Protein AF-A0A7R7HWE9-F1 (afdb_monomer)

Solvent-accessible surface area (backbone atoms only — not comparable to full-atom values): 17516 Å² total; per-residue (Å²): 136,84,74,78,75,78,78,84,60,64,59,98,85,45,96,79,52,94,62,75,68,41,95,86,41,41,55,30,29,26,24,76,86,23,62,20,45,61,93,46,100,62,32,61,84,52,99,85,59,87,50,41,74,62,76,27,78,64,68,82,75,64,58,91,79,74,47,86,85,76,85,88,77,74,61,92,87,55,74,81,80,78,80,83,73,90,65,87,75,54,66,72,79,87,60,56,80,64,26,88,46,46,40,86,95,59,74,47,36,30,23,36,67,56,95,50,36,86,73,32,87,67,64,28,84,59,78,80,56,40,46,42,56,47,77,29,32,6,64,66,68,70,40,95,42,67,51,22,69,72,48,56,42,77,44,83,31,34,65,43,15,37,27,38,29,33,50,18,24,25,73,70,43,95,78,44,53,98,84,72,68,27,42,44,38,49,21,37,37,41,36,40,30,55,68,56,81,76,80,82,77,68,67,47,42,26,39,33,31,38,54,34,26,25,53,78,23,54,32,66,62,44,54,36,32,34,22,46,25,63,80,53,89,57,66,76,44,77,26,71,39,64,35,46,38,88,83,56,47,68,45,64,33,18,56,23,48,45,65,36,33,64,56,20,34,40,34,38,52,36,60,37,76,80,77,19,83,53,63,28,26,40,65,49,40,31,39,37,37,32,42,38,77,75,69,76,53,42,58,69,30,54,60,61,114

pLDDT: mean 78.42, std 18.38, range [22.11, 98.69]

Nearest PDB structures (foldseek):
  8hcj-assembly2_F  TM=5.099E-01  e=6.990E-03  Pseudopedobacter saltans DSM 12145
  5l9u-assembly1_L  TM=4.811E-01  e=2.599E-02  Homo sapiens
  5l73-assembly1_B  TM=3.706E-01  e=6.990E-03  Homo sapiens
  1uww-assembly1_B  TM=2.671E-01  e=1.169E-02  Halalkalibacter akibai
  7rg7-assembly1_A  TM=2.227E-01  e=3.148E+00  synthetic construct

Foldseek 3Di:
DDDDDDPDFPDPPDPPDPDPVCPVCLQQQADVVQVFQPPDPCRNPDPPDGRGSHDGNDDPDPCVPPDDPDPPDDDVPDDDPQDDDPDDFDLDDDFLPLQPFFDPPDTKAKAWQDPACVPQSSDRRDDDHAFDKDKFAAVVTPDDACQLVVFWDWFLWWHRRIWIKGFAAAPDAPPDPPVNDGPRRNKMKMKTFGPDDPPVPFFFKWFKKDKQILDQAQAQFWKKFKDQAPVDPGGPDIATHGSRNPPSHMAIFTQWMDGHDHRIMMMTMSHDDDPRHRRGMHIDTMMIIGGGDDDTRHRGRRSND

Radius of gyration: 23.48 Å; Cα contacts (8 Å, |Δi|>4): 659; chains: 1; bounding box: 57×49×68 Å

Mean predicted aligned error: 12.73 Å

Sequence (305 aa):
MYRAYQASNFGSGSSDQLSIPLKDQLGEFCDATNGCTYPSSDPCKAWDSSCWWHNGNATWASCATECATESLAFTLGSGEPGIQRVYDRDCSIFDGSLDPYKMSGWPTIMVDDLDNPANNALGCSGGTSTGKFTIRGGSPSGGWEEHPQVDLHQLGAGYQGHMWFSHVYAPNDPNADASGGGNSKHEILGTWTPDLNDDGVNAENYDIVVHLPSHGAGYGSADYFVFDSYQSQSADHECVINQDSSDGSDSWVSLGHYSLHPGARVMLKNIGMGDADGTVDIAYDAIAFIPESGSTHGCQDNPFN

Secondary structure (DSSP, 8-state):
---PPPPP--STT-TTS----HHHHHHHHSSGGGT--TTSSSSS--SSS---SSSSSPPPP-TTTSS------PPTTPPPPPP--SSPPP-PPP-STT-TTBPTTPPPEEE-S-SSGGG-TT--------EEEEEEETTTTTS--SHHHHH-EEES-SGGG-EEEEEEE-SS-TT--TTS--GGGG-EEEEEEE-----SS--EEEEEEEEE-SSS---TTEEEEEESSTT-SS-SEEEEE----TTS--EEEEEEEEEE-TT-EEEEESB-SSS-EEEEEEEE--EEEEEBSS--PPTT--TT-

Structure (mmCIF, N/CA/C/O backbone):
data_AF-A0A7R7HWE9-F1
#
_entry.id   AF-A0A7R7HWE9-F1
#
loop_
_atom_site.group_PDB
_atom_site.id
_atom_site.type_symbol
_atom_site.label_atom_id
_atom_site.label_alt_id
_atom_site.label_comp_id
_atom_site.label_asym_id
_atom_site.label_entity_id
_atom_site.label_seq_id
_atom_site.pdbx_PDB_ins_code
_atom_site.Cartn_x
_atom_site.Cartn_y
_atom_site.Cartn_z
_atom_site.occupancy
_atom_site.B_iso_or_equiv
_atom_site.auth_seq_id
_atom_site.auth_comp_id
_atom_site.auth_asym_id
_atom_site.auth_atom_id
_atom_site.pdbx_PDB_model_num
ATOM 1 N N . MET A 1 1 ? 28.102 -6.938 12.730 1.00 27.64 1 MET A N 1
ATOM 2 C CA . MET A 1 1 ? 28.300 -5.659 12.017 1.00 27.64 1 MET A CA 1
ATOM 3 C C . MET A 1 1 ? 27.465 -5.763 10.753 1.00 27.64 1 MET A C 1
ATOM 5 O O . MET A 1 1 ? 27.957 -6.256 9.749 1.00 27.64 1 MET A O 1
ATOM 9 N N . TYR A 1 2 ? 26.172 -5.459 10.866 1.00 22.11 2 TYR A N 1
ATOM 10 C CA . TYR A 1 2 ? 25.240 -5.488 9.742 1.00 22.11 2 TYR A CA 1
ATOM 11 C C . TYR A 1 2 ? 25.489 -4.220 8.930 1.00 22.11 2 TYR A C 1
ATOM 13 O O . TYR A 1 2 ? 25.305 -3.118 9.439 1.00 22.11 2 TYR A O 1
ATOM 21 N N . ARG A 1 3 ? 26.025 -4.365 7.718 1.00 25.17 3 ARG A N 1
ATOM 22 C CA . ARG A 1 3 ? 25.941 -3.290 6.734 1.00 25.17 3 ARG A CA 1
ATOM 23 C C . ARG A 1 3 ? 24.534 -3.395 6.162 1.00 25.17 3 ARG A C 1
ATOM 25 O O . ARG A 1 3 ? 24.235 -4.413 5.546 1.00 25.17 3 ARG A O 1
ATOM 32 N N . ALA A 1 4 ? 23.694 -2.397 6.429 1.00 28.06 4 ALA A N 1
ATOM 33 C CA . ALA A 1 4 ? 22.495 -2.173 5.634 1.00 28.06 4 ALA A CA 1
ATOM 34 C C . ALA A 1 4 ? 22.927 -2.190 4.161 1.00 28.06 4 ALA A C 1
ATOM 36 O O . ALA A 1 4 ? 23.924 -1.549 3.801 1.00 28.06 4 ALA A O 1
ATOM 37 N N . TYR A 1 5 ? 22.289 -3.036 3.355 1.00 34.09 5 TYR A N 1
ATOM 38 C CA . TYR A 1 5 ? 22.573 -3.092 1.929 1.00 34.09 5 TYR A CA 1
ATOM 39 C C . TYR A 1 5 ? 22.242 -1.723 1.331 1.00 34.09 5 TYR A C 1
ATOM 41 O O . TYR A 1 5 ? 21.218 -1.134 1.662 1.00 34.09 5 TYR A O 1
ATOM 49 N N . GLN A 1 6 ? 23.135 -1.198 0.488 1.00 32.03 6 GLN A N 1
ATOM 50 C CA . GLN A 1 6 ? 22.781 -0.065 -0.359 1.00 32.03 6 GLN A CA 1
ATOM 51 C C . GLN A 1 6 ? 21.567 -0.475 -1.192 1.00 32.03 6 GLN A C 1
ATOM 53 O O . GLN A 1 6 ? 21.602 -1.537 -1.817 1.00 32.03 6 GLN A O 1
ATOM 58 N N . ALA A 1 7 ? 20.522 0.354 -1.179 1.00 35.47 7 ALA A N 1
ATOM 59 C CA . ALA A 1 7 ? 19.394 0.221 -2.086 1.00 35.47 7 ALA A CA 1
ATOM 60 C C . ALA A 1 7 ? 19.922 0.062 -3.520 1.00 35.47 7 ALA A C 1
ATOM 62 O O . ALA A 1 7 ? 20.820 0.795 -3.952 1.00 35.47 7 ALA A O 1
ATOM 63 N N . SER A 1 8 ? 19.417 -0.938 -4.237 1.00 36.84 8 SER A N 1
ATOM 64 C CA . SER A 1 8 ? 19.732 -1.128 -5.648 1.00 36.84 8 SER A CA 1
ATOM 65 C C . SER A 1 8 ? 19.189 0.065 -6.426 1.00 36.84 8 SER A C 1
ATOM 67 O O . SER A 1 8 ? 17.989 0.308 -6.438 1.00 36.84 8 SER A O 1
ATOM 69 N N . ASN A 1 9 ? 20.086 0.826 -7.045 1.00 35.47 9 ASN A N 1
ATOM 70 C CA . ASN A 1 9 ? 19.730 2.026 -7.788 1.00 35.47 9 ASN A CA 1
ATOM 71 C C . ASN A 1 9 ? 19.257 1.607 -9.190 1.00 35.47 9 ASN A C 1
ATOM 73 O O . ASN A 1 9 ? 20.085 1.289 -10.051 1.00 35.47 9 ASN A O 1
ATOM 77 N N . PHE A 1 10 ? 17.947 1.571 -9.425 1.00 35.47 10 PHE A N 1
ATOM 78 C CA . PHE A 1 10 ? 17.379 1.340 -10.752 1.00 35.47 10 PHE A CA 1
ATOM 79 C C . PHE A 1 10 ? 17.111 2.696 -11.418 1.00 35.47 10 PHE A C 1
ATOM 81 O O . PHE A 1 10 ? 16.189 3.413 -11.068 1.00 35.47 10 PHE A O 1
ATOM 88 N N . GLY A 1 11 ? 17.958 3.085 -12.370 1.00 40.62 11 GLY A N 1
ATOM 89 C CA . GLY A 1 11 ? 17.799 4.320 -13.137 1.00 40.62 11 GLY A CA 1
ATOM 90 C C . GLY A 1 11 ? 18.998 4.580 -14.044 1.00 40.62 11 GLY A C 1
ATOM 91 O O . GLY A 1 11 ? 20.081 4.021 -13.839 1.00 40.62 11 GLY A O 1
ATOM 92 N N . SER A 1 12 ? 18.819 5.419 -15.069 1.00 33.31 12 SER A N 1
ATOM 93 C CA . SER A 1 12 ? 19.889 5.725 -16.021 1.00 33.31 12 SER A CA 1
ATOM 94 C C . SER A 1 12 ? 21.100 6.327 -15.296 1.00 33.31 12 SER A C 1
ATOM 96 O O . SER A 1 12 ? 21.050 7.469 -14.843 1.00 33.31 12 SER A O 1
ATOM 98 N N . GLY A 1 13 ? 22.196 5.569 -15.203 1.00 46.34 13 GLY A N 1
ATOM 99 C CA . GLY A 1 13 ? 23.463 6.046 -14.638 1.00 46.34 13 GLY A CA 1
ATOM 100 C C . GLY A 1 13 ? 23.982 5.315 -13.398 1.00 46.34 13 GLY A C 1
ATOM 101 O O . GLY A 1 13 ? 25.028 5.719 -12.891 1.00 46.34 13 GLY A O 1
ATOM 102 N N . SER A 1 14 ? 23.333 4.249 -12.918 1.00 41.91 14 SER A N 1
ATOM 103 C CA . SER A 1 14 ? 23.944 3.372 -11.909 1.00 41.91 14 SER A CA 1
ATOM 104 C C . SER A 1 14 ? 24.823 2.293 -12.561 1.00 41.91 14 SER A C 1
ATOM 106 O O . SER A 1 14 ? 24.518 1.778 -13.637 1.00 41.91 14 SER A O 1
ATOM 108 N N . SER A 1 15 ? 25.957 1.970 -11.931 1.00 44.03 15 SER A N 1
ATOM 109 C CA . SER A 1 15 ? 26.949 1.001 -12.430 1.00 44.03 15 SER A CA 1
ATOM 110 C C . SER A 1 15 ? 26.489 -0.460 -12.392 1.00 44.03 15 SER A C 1
ATOM 112 O O . SER A 1 15 ? 27.199 -1.316 -12.910 1.00 44.03 15 SER A O 1
ATOM 114 N N . ASP A 1 16 ? 25.323 -0.730 -11.803 1.00 39.28 16 ASP A N 1
ATOM 115 C CA . ASP A 1 16 ? 24.788 -2.071 -11.547 1.00 39.28 16 ASP A CA 1
ATOM 116 C C . ASP A 1 16 ? 23.373 -2.250 -12.129 1.00 39.28 16 ASP A C 1
ATOM 118 O O . ASP A 1 16 ? 22.554 -3.003 -11.607 1.00 39.28 16 ASP A O 1
ATOM 122 N N . GLN A 1 17 ? 23.071 -1.573 -13.241 1.00 37.56 17 GLN A N 1
ATOM 123 C CA . GLN A 1 17 ? 21.963 -1.980 -14.102 1.00 37.56 17 GLN A CA 1
ATOM 124 C C . GLN A 1 17 ? 22.392 -3.120 -15.028 1.00 37.56 17 GLN A C 1
ATOM 126 O O . GLN A 1 17 ? 23.508 -3.120 -15.559 1.00 37.56 17 GLN A O 1
ATOM 131 N N . LEU A 1 18 ? 21.440 -3.995 -15.367 1.00 36.09 18 LEU A N 1
ATOM 132 C CA . LEU A 1 18 ? 21.422 -4.618 -16.688 1.00 36.09 18 LEU A CA 1
ATOM 133 C C . LEU A 1 18 ? 21.199 -3.500 -17.720 1.00 36.09 18 LEU A C 1
ATOM 135 O O . LEU A 1 18 ? 20.098 -3.260 -18.205 1.00 36.09 18 LEU A O 1
ATOM 139 N N . SER A 1 19 ? 22.255 -2.746 -17.991 1.00 33.16 19 SER A N 1
ATOM 140 C CA . SER A 1 19 ? 22.277 -1.765 -19.056 1.00 33.16 19 SER A CA 1
ATOM 141 C C . SER A 1 19 ? 22.382 -2.548 -20.355 1.00 33.16 19 SER A C 1
ATOM 143 O O . SER A 1 19 ? 23.374 -3.232 -20.603 1.00 33.16 19 SER A O 1
ATOM 145 N N . ILE A 1 20 ? 21.370 -2.451 -21.221 1.00 42.59 20 ILE A N 1
ATOM 146 C CA . ILE A 1 20 ? 21.697 -2.573 -22.640 1.00 42.59 20 ILE A CA 1
ATOM 147 C C . ILE A 1 20 ? 22.622 -1.372 -22.880 1.00 42.59 20 ILE A C 1
ATOM 149 O O . ILE A 1 20 ? 22.216 -0.251 -22.557 1.00 42.59 20 ILE A O 1
ATOM 153 N N . PRO A 1 21 ? 23.867 -1.578 -23.324 1.00 38.12 21 PRO A N 1
ATOM 154 C CA . PRO A 1 21 ? 24.931 -0.572 -23.311 1.00 38.12 21 PRO A CA 1
ATOM 155 C C . PRO A 1 21 ? 24.683 0.508 -24.377 1.00 38.12 21 PRO A C 1
ATOM 157 O O . PRO A 1 21 ? 25.395 0.633 -25.362 1.00 38.12 21 PRO A O 1
ATOM 160 N N . LEU A 1 22 ? 23.586 1.255 -24.273 1.00 52.59 22 LEU A N 1
ATOM 161 C CA . LEU A 1 22 ? 22.993 1.858 -25.457 1.00 52.59 22 LEU A CA 1
ATOM 162 C C . LEU A 1 22 ? 23.524 3.249 -25.770 1.00 52.59 22 LEU A C 1
ATOM 164 O O . LEU A 1 22 ? 23.616 3.556 -26.946 1.00 52.59 22 LEU A O 1
ATOM 168 N N . LYS A 1 23 ? 23.950 4.109 -24.839 1.00 44.31 23 LYS A N 1
ATOM 169 C CA . LYS A 1 23 ? 24.264 5.487 -25.278 1.00 44.31 23 LYS A CA 1
ATOM 170 C C . LYS A 1 23 ? 25.401 5.549 -26.310 1.00 44.31 23 LYS A C 1
ATOM 172 O O . LYS A 1 23 ? 25.342 6.360 -27.227 1.00 44.31 23 LYS A O 1
ATOM 177 N N . ASP A 1 24 ? 26.377 4.664 -26.184 1.00 50.12 24 ASP A N 1
ATOM 178 C CA . ASP A 1 24 ? 27.570 4.554 -27.012 1.00 50.12 24 ASP A CA 1
ATOM 179 C C . ASP A 1 24 ? 27.538 3.352 -27.978 1.00 50.12 24 ASP A C 1
ATOM 181 O O . ASP A 1 24 ? 28.260 3.386 -28.978 1.00 50.12 24 ASP A O 1
ATOM 185 N N . GLN A 1 25 ? 26.645 2.367 -27.777 1.00 54.69 25 GLN A N 1
ATOM 186 C CA . GLN A 1 25 ? 26.433 1.230 -28.694 1.00 54.69 25 GLN A CA 1
ATOM 187 C C . GLN A 1 25 ? 25.065 1.219 -29.402 1.00 54.69 25 GLN A C 1
ATOM 189 O O . GLN A 1 25 ? 24.733 0.248 -30.074 1.00 54.69 25 GLN A O 1
ATOM 194 N N . LEU A 1 26 ? 24.283 2.309 -29.379 1.00 59.16 26 LEU A N 1
ATOM 195 C CA . LEU A 1 26 ? 23.103 2.463 -30.255 1.00 59.16 26 LEU A CA 1
ATOM 196 C C . LEU A 1 26 ? 23.471 2.286 -31.740 1.00 59.16 26 LEU A C 1
ATOM 198 O O . LEU A 1 26 ? 22.643 1.813 -32.510 1.00 59.16 26 LEU A O 1
ATOM 202 N N . GLY A 1 27 ? 24.720 2.578 -32.129 1.00 62.41 27 GLY A N 1
ATOM 203 C CA . GLY A 1 27 ? 25.260 2.278 -33.460 1.00 62.41 27 GLY A CA 1
ATOM 204 C C . GLY A 1 27 ? 25.320 0.783 -33.819 1.00 62.41 27 GLY A C 1
ATOM 205 O O . GLY A 1 27 ? 25.434 0.451 -34.994 1.00 62.41 27 GLY A O 1
ATOM 206 N N . GLU A 1 28 ? 25.224 -0.130 -32.846 1.00 65.12 28 GLU A N 1
ATOM 207 C CA . GLU A 1 28 ? 25.107 -1.578 -33.089 1.00 65.12 28 GLU A CA 1
ATOM 208 C C . GLU A 1 28 ? 23.690 -1.993 -33.483 1.00 65.12 28 GLU A C 1
ATOM 210 O O . GLU A 1 28 ? 23.514 -2.995 -34.172 1.00 65.12 28 GLU A O 1
ATOM 215 N N . PHE A 1 29 ? 22.679 -1.221 -33.086 1.00 68.06 29 PHE A N 1
ATOM 216 C CA . PHE A 1 29 ? 21.271 -1.479 -33.400 1.00 68.06 29 PHE A CA 1
ATOM 217 C C . PHE A 1 29 ? 20.717 -0.518 -34.455 1.00 68.06 29 PHE A C 1
ATOM 219 O O . PHE A 1 29 ? 19.635 -0.751 -34.984 1.00 68.06 29 PHE A O 1
ATOM 226 N N . CYS A 1 30 ? 21.436 0.563 -34.760 1.00 69.56 30 CYS A N 1
ATOM 227 C CA . CYS A 1 30 ? 20.951 1.704 -35.526 1.00 69.56 30 CYS A CA 1
ATOM 228 C C . CYS A 1 30 ? 22.091 2.288 -36.372 1.00 69.56 30 CYS A C 1
ATOM 230 O O . CYS A 1 30 ? 22.912 3.074 -35.892 1.00 69.56 30 CYS A O 1
ATOM 232 N N . ASP A 1 31 ? 22.147 1.910 -37.646 1.00 74.19 31 ASP A N 1
ATOM 233 C CA . ASP A 1 31 ? 23.150 2.394 -38.590 1.00 74.19 31 ASP A CA 1
ATOM 234 C C . ASP A 1 31 ? 22.556 2.606 -39.998 1.00 74.19 31 ASP A C 1
ATOM 236 O O . ASP A 1 31 ? 21.353 2.483 -40.240 1.00 74.19 31 ASP A O 1
ATOM 240 N N . ALA A 1 32 ? 23.405 2.949 -40.967 1.00 76.50 32 ALA A N 1
ATOM 241 C CA . ALA A 1 32 ? 22.948 3.208 -42.329 1.00 76.50 32 ALA A CA 1
ATOM 242 C C . ALA A 1 32 ? 22.274 1.989 -43.000 1.00 76.50 32 ALA A C 1
ATOM 244 O O . ALA A 1 32 ? 21.544 2.166 -43.976 1.00 76.50 32 ALA A O 1
ATOM 245 N N . THR A 1 33 ? 22.500 0.762 -42.515 1.00 75.00 33 THR A N 1
ATOM 246 C CA . THR A 1 33 ? 21.919 -0.467 -43.079 1.00 75.00 33 THR A CA 1
ATOM 247 C C . THR A 1 33 ? 20.433 -0.625 -42.764 1.00 75.00 33 THR A C 1
ATOM 249 O O . THR A 1 33 ? 19.713 -1.232 -43.557 1.00 75.00 33 THR A O 1
ATOM 252 N N . ASN A 1 34 ? 19.946 -0.028 -41.672 1.00 71.88 34 ASN A N 1
ATOM 253 C CA . ASN A 1 34 ? 18.541 -0.080 -41.256 1.00 71.88 34 ASN A CA 1
ATOM 254 C C . ASN A 1 34 ? 17.834 1.284 -41.312 1.00 71.88 34 ASN A C 1
ATOM 256 O O . ASN A 1 34 ? 16.802 1.492 -40.670 1.00 71.88 34 ASN A O 1
ATOM 260 N N . GLY A 1 35 ? 18.362 2.195 -42.137 1.00 73.69 35 GLY A N 1
ATOM 261 C CA . GLY A 1 35 ? 17.769 3.512 -42.381 1.00 73.69 35 GLY A CA 1
ATOM 262 C C . GLY A 1 35 ? 17.968 4.500 -41.232 1.00 73.69 35 GLY A C 1
ATOM 263 O O . GLY A 1 35 ? 17.317 5.542 -41.211 1.00 73.69 35 GLY A O 1
ATOM 264 N N . CYS A 1 36 ? 18.860 4.186 -40.292 1.00 75.38 36 CYS A N 1
ATOM 265 C CA . CYS A 1 36 ? 19.165 5.012 -39.140 1.00 75.38 36 CYS A CA 1
ATOM 266 C C . CYS A 1 36 ? 20.404 5.898 -39.357 1.00 75.38 36 CYS A C 1
ATOM 268 O O . CYS A 1 36 ? 21.348 5.549 -40.065 1.00 75.38 36 CYS A O 1
ATOM 270 N N . THR A 1 37 ? 20.421 7.070 -38.717 1.00 76.19 37 THR A N 1
ATOM 271 C CA . THR A 1 37 ? 21.556 8.003 -38.696 1.00 76.19 37 THR A CA 1
ATOM 272 C C . THR A 1 37 ? 22.019 8.283 -37.260 1.00 76.19 37 THR A C 1
ATOM 274 O O . THR A 1 37 ? 21.696 9.315 -36.668 1.00 76.19 37 THR A O 1
ATOM 277 N N . TYR A 1 38 ? 22.816 7.380 -36.689 1.00 69.75 38 TYR A N 1
ATOM 278 C CA . TYR A 1 38 ? 23.541 7.596 -35.429 1.00 69.75 38 TYR A CA 1
ATOM 279 C C . TYR A 1 38 ? 24.890 8.317 -35.682 1.00 69.75 38 TYR A C 1
ATOM 281 O O . TYR A 1 38 ? 25.517 8.057 -36.713 1.00 69.75 38 TYR A O 1
ATOM 289 N N . PRO A 1 39 ? 25.381 9.215 -34.797 1.00 66.00 39 PRO A N 1
ATOM 290 C CA . PRO A 1 39 ? 24.824 9.675 -33.521 1.00 66.00 39 PRO A CA 1
ATOM 291 C C . PRO A 1 39 ? 24.050 10.993 -33.661 1.00 66.00 39 PRO A C 1
ATOM 293 O O . PRO A 1 39 ? 24.389 11.997 -33.031 1.00 66.00 39 PRO A O 1
ATOM 296 N N . SER A 1 40 ? 23.041 11.053 -34.533 1.00 70.06 40 SER A N 1
ATOM 297 C CA . SER A 1 40 ? 22.205 12.254 -34.591 1.00 70.06 40 SER A CA 1
ATOM 298 C C . SER A 1 40 ? 21.191 12.277 -33.439 1.00 70.06 40 SER A C 1
ATOM 300 O O . SER A 1 40 ? 20.805 11.232 -32.926 1.00 70.06 40 SER A O 1
ATOM 302 N N . SER A 1 41 ? 20.774 13.478 -33.023 1.00 66.56 41 SER A N 1
ATOM 303 C CA . SER A 1 41 ? 19.819 13.691 -31.920 1.00 66.56 41 SER A CA 1
ATOM 304 C C . SER A 1 41 ? 18.436 13.084 -32.167 1.00 66.56 41 SER A C 1
ATOM 306 O O . SER A 1 41 ? 17.675 12.889 -31.232 1.00 66.56 41 SER A O 1
ATOM 308 N N . ASP A 1 42 ? 18.122 12.820 -33.431 1.00 65.12 42 ASP A N 1
ATOM 309 C CA . ASP A 1 42 ? 16.962 12.065 -33.876 1.00 65.12 42 ASP A CA 1
ATOM 310 C C . ASP A 1 42 ? 17.477 11.094 -34.945 1.00 65.12 42 ASP A C 1
ATOM 312 O O . ASP A 1 42 ? 17.601 11.472 -36.111 1.00 65.12 42 ASP A O 1
ATOM 316 N N . PRO A 1 43 ? 17.920 9.890 -34.556 1.00 67.88 43 PRO A N 1
ATOM 317 C CA . PRO A 1 43 ? 18.563 8.958 -35.473 1.00 67.88 43 PRO A CA 1
ATOM 318 C C . PRO A 1 43 ? 17.577 8.302 -36.455 1.00 67.88 43 PRO A C 1
ATOM 320 O O . PRO A 1 43 ? 18.018 7.668 -37.411 1.00 67.88 43 PRO A O 1
ATOM 323 N N . CYS A 1 44 ? 16.269 8.522 -36.287 1.00 65.94 44 CYS A N 1
ATOM 324 C CA . CYS A 1 44 ? 15.173 7.918 -37.044 1.00 65.94 44 CYS A CA 1
ATOM 325 C C . CYS A 1 44 ? 14.191 9.000 -37.548 1.00 65.94 44 CYS A C 1
ATOM 327 O O . CYS A 1 44 ? 13.006 8.998 -37.235 1.00 65.94 44 CYS A O 1
ATOM 329 N N . LYS A 1 45 ? 14.690 9.942 -38.360 1.00 59.50 45 LYS A N 1
ATOM 330 C CA . LYS A 1 45 ? 14.040 11.241 -38.651 1.00 59.50 45 LYS A CA 1
ATOM 331 C C . LYS A 1 45 ? 12.718 11.250 -39.437 1.00 59.50 45 LYS A C 1
ATOM 333 O O . LYS A 1 45 ? 12.261 12.338 -39.790 1.00 59.50 45 LYS A O 1
ATOM 338 N N . ALA A 1 46 ? 12.120 10.118 -39.804 1.00 55.75 46 ALA A N 1
ATOM 339 C CA . ALA A 1 46 ? 11.006 10.116 -40.760 1.00 55.75 46 ALA A CA 1
ATOM 340 C C . ALA A 1 46 ? 9.773 9.351 -40.265 1.00 55.75 46 ALA A C 1
ATOM 342 O O . ALA A 1 46 ? 9.844 8.175 -39.926 1.00 55.75 46 ALA A O 1
ATOM 343 N N . TRP A 1 47 ? 8.624 10.033 -40.307 1.00 47.94 47 TRP A N 1
ATOM 344 C CA . TRP A 1 47 ? 7.297 9.534 -39.931 1.00 47.94 47 TRP A CA 1
ATOM 345 C C . TRP A 1 47 ? 6.726 8.457 -40.878 1.00 47.94 47 TRP A C 1
ATOM 347 O O . TRP A 1 47 ? 5.762 7.786 -40.516 1.00 47.94 47 TRP A O 1
ATOM 357 N N . ASP A 1 48 ? 7.291 8.291 -42.081 1.00 52.28 48 ASP A N 1
ATOM 358 C CA . ASP A 1 48 ? 6.734 7.462 -43.161 1.00 52.28 48 ASP A CA 1
ATOM 359 C C . ASP A 1 48 ? 7.727 6.498 -43.844 1.00 52.28 48 ASP A C 1
ATOM 361 O O . ASP A 1 48 ? 7.336 5.763 -44.752 1.00 52.28 48 ASP A O 1
ATOM 365 N N . SER A 1 49 ? 8.984 6.409 -43.397 1.00 50.66 49 SER A N 1
ATOM 366 C CA . SER A 1 49 ? 9.935 5.409 -43.900 1.00 50.66 49 SER A CA 1
ATOM 367 C C . SER A 1 49 ? 10.587 4.651 -42.753 1.00 50.66 49 SER A C 1
ATOM 369 O O . SER A 1 49 ? 11.507 5.141 -42.108 1.00 50.66 49 SER A O 1
ATOM 371 N N . SER A 1 50 ? 10.071 3.442 -42.548 1.00 55.72 50 SER A N 1
ATOM 372 C CA . SER A 1 50 ? 10.566 2.324 -41.749 1.00 55.72 50 SER A CA 1
ATOM 373 C C . SER A 1 50 ? 12.080 2.323 -41.486 1.00 55.72 50 SER A C 1
ATOM 375 O O . SER A 1 50 ? 12.842 1.661 -42.196 1.00 55.72 50 SER A O 1
ATOM 377 N N . CYS A 1 51 ? 12.507 3.060 -40.464 1.00 58.22 51 CYS A N 1
ATOM 378 C CA . CYS A 1 51 ? 13.765 2.791 -39.793 1.00 58.22 51 CYS A CA 1
ATOM 379 C C . CYS A 1 51 ? 13.511 1.680 -38.771 1.00 58.22 51 CYS A C 1
ATOM 381 O O . CYS A 1 51 ? 12.422 1.589 -38.196 1.00 58.22 51 CYS A O 1
ATOM 383 N N . TRP A 1 52 ? 14.489 0.806 -38.572 1.00 58.91 52 TRP A N 1
ATOM 384 C CA . TRP A 1 52 ? 14.310 -0.334 -37.684 1.00 58.91 52 TRP A CA 1
ATOM 385 C C . TRP A 1 52 ? 15.469 -0.456 -36.717 1.00 58.91 52 TRP A C 1
ATOM 387 O O . TRP A 1 52 ? 16.614 -0.402 -37.131 1.00 58.91 52 TRP A O 1
ATOM 397 N N . TRP A 1 53 ? 15.171 -0.721 -35.450 1.00 61.47 53 TRP A N 1
ATOM 398 C CA . TRP A 1 53 ? 16.178 -0.977 -34.413 1.00 61.47 53 TRP A CA 1
ATOM 399 C C . TRP A 1 53 ? 16.696 -2.427 -34.407 1.00 61.47 53 TRP A C 1
ATOM 401 O O . TRP A 1 53 ? 17.471 -2.823 -33.543 1.00 61.47 53 TRP A O 1
ATOM 411 N N . HIS A 1 54 ? 16.263 -3.238 -35.375 1.00 55.50 54 HIS A N 1
ATOM 412 C CA . HIS A 1 54 ? 16.785 -4.578 -35.643 1.00 55.50 54 HIS A CA 1
ATOM 413 C C . HIS A 1 54 ? 17.641 -4.565 -36.927 1.00 55.50 54 HIS A C 1
ATOM 415 O O . HIS A 1 54 ? 17.367 -3.773 -37.832 1.00 55.50 54 HIS A O 1
ATOM 421 N N . ASN A 1 55 ? 18.633 -5.458 -37.031 1.00 57.69 55 ASN A N 1
ATOM 422 C CA . ASN A 1 55 ? 19.594 -5.610 -38.149 1.00 57.69 55 ASN A CA 1
ATOM 423 C C . ASN A 1 55 ? 20.777 -4.623 -38.239 1.00 57.69 55 ASN A C 1
ATOM 425 O O . ASN A 1 55 ? 21.391 -4.551 -39.299 1.00 57.69 55 ASN A O 1
ATOM 429 N N . GLY A 1 56 ? 21.143 -3.910 -37.171 1.00 60.50 56 GLY A N 1
ATOM 430 C CA . GLY A 1 56 ? 22.475 -3.287 -37.126 1.00 60.50 56 GLY A CA 1
ATOM 431 C C . GLY A 1 56 ? 23.601 -4.333 -36.979 1.00 60.50 56 GLY A C 1
ATOM 432 O O . GLY A 1 56 ? 23.383 -5.535 -37.143 1.00 60.50 56 GLY A O 1
ATOM 433 N N . ASN A 1 57 ? 24.813 -3.901 -36.623 1.00 61.06 57 ASN A N 1
ATOM 434 C CA . ASN A 1 57 ? 25.964 -4.787 -36.364 1.00 61.06 57 ASN A CA 1
ATOM 435 C C . ASN A 1 57 ? 25.827 -5.713 -35.134 1.00 61.06 57 ASN A C 1
ATOM 437 O O . ASN A 1 57 ? 26.744 -6.490 -34.852 1.00 61.06 57 ASN A O 1
ATOM 441 N N . ALA A 1 58 ? 24.716 -5.649 -34.397 1.00 60.41 58 ALA A N 1
ATOM 442 C CA . ALA A 1 58 ? 24.432 -6.553 -33.295 1.00 60.41 58 ALA A CA 1
ATOM 443 C C . ALA A 1 58 ? 24.348 -8.007 -33.793 1.00 60.41 58 ALA A C 1
ATOM 445 O O . ALA A 1 58 ? 23.470 -8.390 -34.569 1.00 60.41 58 ALA A O 1
ATOM 446 N N . THR A 1 59 ? 25.267 -8.840 -33.316 1.00 60.72 59 THR A N 1
ATOM 447 C CA . THR A 1 59 ? 25.196 -10.294 -33.479 1.00 60.72 59 THR A CA 1
ATOM 448 C C . THR A 1 59 ? 24.727 -10.907 -32.167 1.00 60.72 59 THR A C 1
ATOM 450 O O . THR A 1 59 ? 25.030 -10.391 -31.093 1.00 60.72 59 THR A O 1
ATOM 453 N N . TRP A 1 60 ? 23.950 -11.991 -32.240 1.00 58.69 60 TRP A N 1
ATOM 454 C CA . TRP A 1 60 ? 23.552 -12.727 -31.041 1.00 58.69 60 TRP A CA 1
ATOM 455 C C . TRP A 1 60 ? 24.800 -13.167 -30.273 1.00 58.69 60 TRP A C 1
ATOM 457 O O . TRP A 1 60 ? 25.734 -13.704 -30.873 1.00 58.69 60 TRP A O 1
ATOM 467 N N . ALA A 1 61 ? 24.802 -12.954 -28.956 1.00 62.00 61 ALA A N 1
ATOM 468 C CA . ALA A 1 61 ? 25.899 -13.378 -28.097 1.00 62.00 61 ALA A CA 1
ATOM 469 C C . ALA A 1 61 ? 26.188 -14.879 -28.271 1.00 62.00 61 ALA A C 1
ATOM 471 O O . ALA A 1 61 ? 25.278 -15.697 -28.457 1.00 62.00 61 ALA A O 1
ATOM 472 N N . SER A 1 62 ? 27.465 -15.261 -28.184 1.00 65.25 62 SER A N 1
ATOM 473 C CA . SER A 1 62 ? 27.862 -16.670 -28.195 1.00 65.25 62 SER A CA 1
ATOM 474 C C . SER A 1 62 ? 27.529 -17.305 -26.845 1.00 65.25 62 SER A C 1
ATOM 476 O O . SER A 1 62 ? 28.365 -17.432 -25.945 1.00 65.25 62 SER A O 1
ATOM 478 N N . CYS A 1 63 ? 26.286 -17.760 -26.710 1.00 59.81 63 CYS A N 1
ATOM 479 C CA . CYS A 1 63 ? 25.772 -18.348 -25.474 1.00 59.81 63 CYS A CA 1
ATOM 480 C C . CYS A 1 63 ? 26.414 -19.682 -25.063 1.00 59.81 63 CYS A C 1
ATOM 482 O O . CYS A 1 63 ? 26.072 -20.220 -24.016 1.00 59.81 63 CYS A O 1
ATOM 484 N N . ALA A 1 64 ? 27.370 -20.206 -25.838 1.00 65.50 64 ALA A N 1
ATOM 485 C CA . ALA A 1 64 ? 28.210 -21.321 -25.408 1.00 65.50 64 ALA A CA 1
ATOM 486 C C . ALA A 1 64 ? 29.154 -20.946 -24.247 1.00 65.50 64 ALA A C 1
ATOM 488 O O . ALA A 1 64 ? 29.587 -21.835 -23.515 1.00 65.50 64 ALA A O 1
ATOM 489 N N . THR A 1 65 ? 29.493 -19.661 -24.089 1.00 56.47 65 THR A N 1
ATOM 490 C CA . THR A 1 65 ? 30.484 -19.194 -23.099 1.00 56.47 65 THR A CA 1
ATOM 491 C C . THR A 1 65 ? 30.096 -17.917 -22.358 1.00 56.47 65 THR A C 1
ATOM 493 O O . THR A 1 65 ? 30.636 -17.684 -21.282 1.00 56.47 65 THR A O 1
ATOM 496 N N . GLU A 1 66 ? 29.205 -17.087 -22.908 1.00 52.50 66 GLU A N 1
ATOM 497 C CA . GLU A 1 66 ? 28.982 -15.715 -22.409 1.00 52.50 66 GLU A CA 1
ATOM 498 C C . GLU A 1 66 ? 27.575 -15.459 -21.856 1.00 52.50 66 GLU A C 1
ATOM 500 O O . GLU A 1 66 ? 27.363 -14.473 -21.156 1.00 52.50 66 GLU A O 1
ATOM 505 N N . CYS A 1 67 ? 26.615 -16.342 -22.130 1.00 61.16 67 CYS A N 1
ATOM 506 C CA . CYS A 1 67 ? 25.255 -16.200 -21.615 1.00 61.16 67 CYS A CA 1
ATOM 507 C C . CYS A 1 67 ? 25.092 -16.962 -20.299 1.00 61.16 67 CYS A C 1
ATOM 509 O O . CYS A 1 67 ? 25.687 -18.025 -20.098 1.00 61.16 67 CYS A O 1
ATOM 511 N N . ALA A 1 68 ? 24.223 -16.453 -19.426 1.00 53.38 68 ALA A N 1
ATOM 512 C CA . ALA A 1 68 ? 23.722 -17.232 -18.304 1.00 53.38 68 ALA A CA 1
ATOM 513 C C . ALA A 1 68 ? 23.052 -18.514 -18.835 1.00 53.38 68 ALA A C 1
ATOM 515 O O . ALA A 1 68 ? 22.224 -18.470 -19.745 1.00 53.38 68 ALA A O 1
ATOM 516 N N . THR A 1 69 ? 23.444 -19.667 -18.292 1.00 55.78 69 THR A N 1
ATOM 517 C CA . THR A 1 69 ? 22.943 -20.989 -18.700 1.00 55.78 69 THR A CA 1
ATOM 518 C C . THR A 1 69 ? 21.891 -21.473 -17.714 1.00 55.78 69 THR A C 1
ATOM 520 O O . THR A 1 69 ? 22.072 -22.470 -17.020 1.00 55.78 69 THR A O 1
ATOM 523 N N . GLU A 1 70 ? 20.774 -20.759 -17.625 1.00 49.12 70 GLU A N 1
ATOM 524 C CA . GLU A 1 70 ? 19.636 -21.263 -16.863 1.00 49.12 70 GLU A CA 1
ATOM 525 C C . GLU A 1 70 ? 18.740 -22.107 -17.776 1.00 49.12 70 GLU A C 1
ATOM 527 O O . GLU A 1 70 ? 18.185 -21.625 -18.762 1.00 49.12 70 GLU A O 1
ATOM 532 N N . SER A 1 71 ? 18.620 -23.403 -17.482 1.00 51.91 71 SER A N 1
ATOM 533 C CA . SER A 1 71 ? 17.684 -24.285 -18.183 1.00 51.91 71 SER A CA 1
ATOM 534 C C . SER A 1 71 ? 16.336 -24.266 -17.466 1.00 51.91 71 SER A C 1
ATOM 536 O O . SER A 1 71 ? 15.995 -25.185 -16.725 1.00 51.91 71 SER A O 1
ATOM 538 N N . LEU A 1 72 ? 15.560 -23.206 -17.690 1.00 55.69 72 LEU A N 1
ATOM 539 C CA . LEU A 1 72 ? 14.173 -23.108 -17.229 1.00 55.69 72 LEU A CA 1
ATOM 540 C C . LEU A 1 72 ? 13.237 -23.803 -18.226 1.00 55.69 72 LEU A C 1
ATOM 542 O O . LEU A 1 72 ? 12.459 -23.170 -18.934 1.00 55.69 72 LEU A O 1
ATOM 546 N N . ALA A 1 73 ? 13.345 -25.128 -18.329 1.00 63.38 73 ALA A N 1
ATOM 547 C CA . ALA A 1 73 ? 12.427 -25.943 -19.119 1.00 63.38 73 ALA A CA 1
ATOM 548 C C . ALA A 1 73 ? 11.527 -26.755 -18.185 1.00 63.38 73 ALA A C 1
ATOM 550 O O . ALA A 1 73 ? 11.947 -27.760 -17.610 1.00 63.38 73 ALA A O 1
ATOM 551 N N . PHE A 1 74 ? 10.272 -26.332 -18.054 1.00 68.62 74 PHE A N 1
ATOM 552 C CA . PHE A 1 74 ? 9.263 -27.051 -17.282 1.00 68.62 74 PHE A CA 1
ATOM 553 C C . PHE A 1 74 ? 8.425 -27.926 -18.208 1.00 68.62 74 PHE A C 1
ATOM 555 O O . PHE A 1 74 ? 8.027 -27.513 -19.298 1.00 68.62 74 PHE A O 1
ATOM 562 N N . THR A 1 75 ? 8.135 -29.154 -17.784 1.00 77.50 75 THR A N 1
ATOM 563 C CA . THR A 1 75 ? 7.172 -29.993 -18.501 1.00 77.50 75 THR A CA 1
ATOM 564 C C . THR A 1 75 ? 5.787 -29.346 -18.474 1.00 77.50 75 THR A C 1
ATOM 566 O O . THR A 1 75 ? 5.418 -28.711 -17.486 1.00 77.50 75 THR A O 1
ATOM 569 N N . LEU A 1 76 ? 4.998 -29.510 -19.538 1.00 58.28 76 LEU A N 1
ATOM 570 C CA . LEU A 1 76 ? 3.597 -29.077 -19.548 1.00 58.28 76 LEU A CA 1
ATOM 571 C C . LEU A 1 76 ? 2.857 -29.662 -18.335 1.00 58.28 76 LEU A C 1
ATOM 573 O O . LEU A 1 76 ? 2.888 -30.873 -18.118 1.00 58.28 76 LEU A O 1
ATOM 577 N N . GLY A 1 77 ? 2.212 -28.795 -17.552 1.00 73.62 77 GLY A N 1
ATOM 578 C CA . GLY A 1 77 ? 1.525 -29.170 -16.313 1.00 73.62 77 GLY A CA 1
ATOM 579 C C . GLY A 1 77 ? 2.410 -29.219 -15.062 1.00 73.62 77 GLY A C 1
ATOM 580 O O . GLY A 1 77 ? 1.913 -29.593 -14.002 1.00 73.62 77 GLY A O 1
ATOM 581 N N . SER A 1 78 ? 3.691 -28.846 -15.151 1.00 74.81 78 SER A N 1
ATOM 582 C CA . SER A 1 78 ? 4.488 -28.581 -13.944 1.00 74.81 78 SER A CA 1
ATOM 583 C C . SER A 1 78 ? 3.875 -27.410 -13.181 1.00 74.81 78 SER A C 1
ATOM 585 O O . SER A 1 78 ? 3.373 -26.471 -13.799 1.00 74.81 78 SER A O 1
ATOM 587 N N . GLY A 1 79 ? 3.931 -27.462 -11.850 1.00 66.12 79 GLY A N 1
ATOM 588 C CA . GLY A 1 79 ? 3.661 -26.279 -11.038 1.00 66.12 79 GLY A CA 1
ATOM 589 C C . GLY A 1 79 ? 4.667 -25.171 -11.349 1.00 66.12 79 GLY A C 1
ATOM 590 O O . GLY A 1 79 ? 5.749 -25.442 -11.878 1.00 66.12 79 GLY A O 1
ATOM 591 N N . GLU A 1 80 ? 4.301 -23.937 -11.017 1.00 62.91 80 GLU A N 1
ATOM 592 C CA . GLU A 1 80 ? 5.223 -22.807 -11.059 1.00 62.91 80 GLU A CA 1
ATOM 593 C C . GLU A 1 80 ? 6.498 -23.145 -10.262 1.00 62.91 80 GLU A C 1
ATOM 595 O O . GLU A 1 80 ? 6.393 -23.729 -9.173 1.00 62.91 80 GLU A O 1
ATOM 600 N N . PRO A 1 81 ? 7.706 -22.873 -10.797 1.00 65.56 81 PRO A N 1
ATOM 601 C CA . PRO A 1 81 ? 8.931 -23.048 -10.030 1.00 65.56 81 PRO A CA 1
ATOM 602 C C . PRO A 1 81 ? 8.834 -22.332 -8.684 1.00 65.56 81 PRO A C 1
ATOM 604 O O . PRO A 1 81 ? 8.425 -21.179 -8.600 1.00 65.56 81 PRO A O 1
ATOM 607 N N . GLY A 1 82 ? 9.215 -23.038 -7.620 1.00 64.25 82 GLY A N 1
ATOM 608 C CA . GLY A 1 82 ? 9.181 -22.473 -6.279 1.00 64.25 82 GLY A CA 1
ATOM 609 C C . GLY A 1 82 ? 10.081 -21.243 -6.181 1.00 64.25 82 GLY A C 1
ATOM 610 O O . GLY A 1 82 ? 11.225 -21.267 -6.632 1.00 64.25 82 GLY A O 1
ATOM 611 N N . ILE A 1 83 ? 9.571 -20.186 -5.556 1.00 67.75 83 ILE A N 1
ATOM 612 C CA . ILE A 1 83 ? 10.324 -18.955 -5.324 1.00 67.75 83 ILE A CA 1
ATOM 613 C C . ILE A 1 83 ? 11.476 -19.241 -4.353 1.00 67.75 83 ILE A C 1
ATOM 615 O O . ILE A 1 83 ? 11.255 -19.671 -3.215 1.00 67.75 83 ILE A O 1
ATOM 619 N N . GLN A 1 84 ? 12.712 -18.969 -4.782 1.00 70.38 84 GLN A N 1
ATOM 620 C CA . GLN A 1 84 ? 13.853 -18.901 -3.874 1.00 70.38 84 GLN A CA 1
ATOM 621 C C . GLN A 1 84 ? 13.836 -17.542 -3.174 1.00 70.38 84 GLN A C 1
ATOM 623 O O . GLN A 1 84 ? 14.126 -16.511 -3.774 1.00 70.38 84 GLN A O 1
ATOM 628 N N . ARG A 1 85 ? 13.481 -17.547 -1.891 1.00 69.38 85 ARG A N 1
ATOM 629 C CA . ARG A 1 85 ? 13.331 -16.319 -1.111 1.00 69.38 85 ARG A CA 1
ATOM 630 C C . ARG A 1 85 ? 14.687 -15.751 -0.719 1.00 69.38 85 ARG A C 1
ATOM 632 O O . ARG A 1 85 ? 15.541 -16.478 -0.213 1.00 69.38 85 ARG A O 1
ATOM 639 N N . VAL A 1 86 ? 14.852 -14.452 -0.944 1.00 74.75 86 VAL A N 1
ATOM 640 C CA . VAL A 1 86 ? 15.999 -13.677 -0.453 1.00 74.75 86 VAL A CA 1
ATOM 641 C C . VAL A 1 86 ? 15.726 -13.161 0.961 1.00 74.75 86 VAL A C 1
ATOM 643 O O . VAL A 1 86 ? 16.629 -13.171 1.795 1.00 74.75 86 VAL A O 1
ATOM 646 N N . TYR A 1 87 ? 14.476 -12.781 1.233 1.00 75.44 87 TYR A N 1
ATOM 647 C CA . TYR A 1 87 ? 14.006 -12.285 2.522 1.00 75.44 87 TYR A CA 1
ATOM 648 C C . TYR A 1 87 ? 13.083 -13.303 3.193 1.00 75.44 87 TYR A C 1
ATOM 650 O O . TYR A 1 87 ? 12.339 -14.031 2.524 1.00 75.44 87 TYR A O 1
ATOM 658 N N . ASP A 1 88 ? 13.146 -13.367 4.522 1.00 76.88 88 ASP A N 1
ATOM 659 C CA . ASP A 1 88 ? 12.177 -14.134 5.296 1.00 76.88 88 ASP A CA 1
ATOM 660 C C . ASP A 1 88 ? 10.795 -13.485 5.156 1.00 76.88 88 ASP A C 1
ATOM 662 O O . ASP A 1 88 ? 10.674 -12.266 5.108 1.00 76.88 88 ASP A O 1
ATOM 666 N N . ARG A 1 89 ? 9.747 -14.310 5.079 1.00 78.19 89 ARG A N 1
ATOM 667 C CA . ARG A 1 89 ? 8.365 -13.814 5.082 1.00 78.19 89 ARG A CA 1
ATOM 668 C C . ARG A 1 89 ? 7.890 -13.658 6.523 1.00 78.19 89 ARG A C 1
ATOM 670 O O . ARG A 1 89 ? 8.073 -14.592 7.314 1.00 78.19 89 ARG A O 1
ATOM 677 N N . ASP A 1 90 ? 7.205 -12.565 6.824 1.00 84.94 90 ASP A N 1
ATOM 678 C CA . ASP A 1 90 ? 6.364 -12.489 8.010 1.00 84.94 90 ASP A CA 1
ATOM 679 C C . ASP A 1 90 ? 4.929 -12.879 7.639 1.00 84.94 90 ASP A C 1
ATOM 681 O O . ASP A 1 90 ? 4.327 -12.298 6.746 1.00 84.94 90 ASP A O 1
ATOM 685 N N . CYS A 1 91 ? 4.392 -13.904 8.301 1.00 88.25 91 CYS A N 1
ATOM 686 C CA . CYS A 1 91 ? 2.989 -14.309 8.160 1.00 88.25 91 CYS A CA 1
ATOM 687 C C . CYS A 1 91 ? 2.180 -13.977 9.423 1.00 88.25 91 CYS A C 1
ATOM 689 O O . CYS A 1 91 ? 1.162 -14.623 9.689 1.00 88.25 91 CYS A O 1
ATOM 691 N N . SER A 1 92 ? 2.675 -13.063 10.261 1.00 89.31 92 SER A N 1
ATOM 692 C CA . SER A 1 92 ? 1.971 -12.606 11.448 1.00 89.31 92 SER A CA 1
ATOM 693 C C . SER A 1 92 ? 0.649 -11.939 11.062 1.00 89.31 92 SER A C 1
ATOM 695 O O . SER A 1 92 ? 0.517 -11.275 10.034 1.00 89.31 92 SER A O 1
ATOM 697 N N . ILE A 1 93 ? -0.377 -12.169 11.881 1.00 90.31 93 ILE A N 1
ATOM 698 C CA . ILE A 1 93 ? -1.665 -11.505 11.710 1.00 90.31 93 ILE A CA 1
ATOM 699 C C . 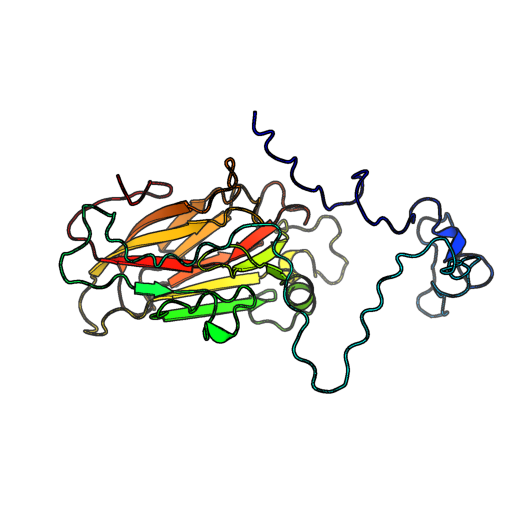ILE A 1 93 ? -1.666 -10.259 12.581 1.00 90.31 93 ILE A C 1
ATOM 701 O O . ILE A 1 93 ? -1.443 -10.356 13.788 1.00 90.31 93 ILE A O 1
ATOM 705 N N . PHE A 1 94 ? -1.942 -9.108 11.973 1.00 91.81 94 PHE A N 1
ATOM 706 C CA . PHE A 1 94 ? -2.161 -7.881 12.709 1.00 91.81 94 PHE A CA 1
ATOM 707 C C . PHE A 1 94 ? -3.613 -7.837 13.170 1.00 91.81 94 PHE A C 1
ATOM 709 O O . PHE A 1 94 ? -4.544 -7.813 12.367 1.00 91.81 94 PHE A O 1
ATOM 716 N N . ASP A 1 95 ? -3.806 -7.834 14.481 1.00 89.81 95 ASP A N 1
ATOM 717 C CA . ASP A 1 95 ? -5.123 -7.785 15.109 1.00 89.81 95 ASP A CA 1
ATOM 718 C C . ASP A 1 95 ? -5.313 -6.526 15.965 1.00 89.81 95 ASP A C 1
ATOM 720 O O . ASP A 1 95 ? -6.274 -6.457 16.728 1.00 89.81 95 ASP A O 1
ATOM 724 N N . GLY A 1 96 ? -4.395 -5.555 15.889 1.00 90.00 96 GLY A N 1
ATOM 725 C CA . GLY A 1 96 ? -4.397 -4.337 16.704 1.00 90.00 96 GLY A CA 1
ATOM 726 C C . GLY A 1 96 ? -4.307 -4.575 18.216 1.00 90.00 96 GLY A C 1
ATOM 727 O O . GLY A 1 96 ? -4.560 -3.660 18.984 1.00 90.00 96 GLY A O 1
ATOM 728 N N . SER A 1 97 ? -3.995 -5.785 18.695 1.00 89.19 97 SER A N 1
ATOM 729 C CA . SER A 1 97 ? -3.982 -6.092 20.139 1.00 89.19 97 SER A CA 1
ATOM 730 C C . SER A 1 97 ? -2.897 -5.364 20.934 1.00 89.19 97 SER A C 1
ATOM 732 O O . SER A 1 97 ? -2.978 -5.307 22.161 1.00 89.19 97 SER A O 1
ATOM 734 N N . LEU A 1 98 ? -1.886 -4.837 20.244 1.00 88.75 98 LEU A N 1
ATOM 735 C CA . LEU A 1 98 ? -0.817 -4.036 20.831 1.00 88.75 98 LEU A CA 1
ATOM 736 C C . LEU A 1 98 ? -1.212 -2.568 21.042 1.00 88.75 98 LEU A C 1
ATOM 738 O O . LEU A 1 98 ? -0.510 -1.872 21.768 1.00 88.75 98 LEU A O 1
ATOM 742 N N . ASP A 1 99 ? -2.318 -2.115 20.452 1.00 91.25 99 ASP A N 1
ATOM 743 C CA . ASP A 1 99 ? -2.873 -0.789 20.703 1.00 91.25 99 ASP A CA 1
ATOM 744 C C . ASP A 1 99 ? -3.555 -0.772 22.092 1.00 91.25 99 ASP A C 1
ATOM 746 O O . ASP A 1 99 ? -4.508 -1.530 22.332 1.00 91.25 99 ASP A O 1
ATOM 750 N N . PRO A 1 100 ? -3.082 0.064 23.038 1.00 89.38 100 PRO A N 1
ATOM 751 C CA . PRO A 1 100 ? -3.610 0.108 24.399 1.00 89.38 100 PRO A CA 1
ATOM 752 C C . PRO A 1 100 ? -5.028 0.696 24.507 1.00 89.38 100 PRO A C 1
ATOM 754 O O . PRO A 1 100 ? -5.674 0.518 25.547 1.00 89.38 100 PRO A O 1
ATOM 757 N N . TYR A 1 101 ? -5.522 1.385 23.477 1.00 92.12 101 TYR A N 1
ATOM 758 C CA . TYR A 1 101 ? -6.831 2.045 23.453 1.00 92.12 101 TYR A CA 1
ATOM 759 C C . TYR A 1 101 ? -7.882 1.283 22.648 1.00 92.12 101 TYR A C 1
ATOM 761 O O . TYR A 1 101 ? -9.076 1.636 22.711 1.00 92.12 101 TYR A O 1
ATOM 769 N N . LYS A 1 102 ? -7.463 0.208 21.968 1.00 92.69 102 LYS A N 1
ATOM 770 C CA . LYS A 1 102 ? -8.354 -0.711 21.270 1.00 92.69 102 LYS A CA 1
ATOM 771 C C . LYS A 1 102 ? -9.496 -1.167 22.176 1.00 92.69 102 LYS A C 1
ATOM 773 O O . LYS A 1 102 ? -9.316 -1.666 23.293 1.00 92.69 102 LYS A O 1
ATOM 778 N N . MET A 1 103 ? -10.713 -1.059 21.660 1.00 91.06 103 MET A N 1
ATOM 779 C CA . MET A 1 103 ? -11.923 -1.485 22.349 1.00 91.06 103 MET A CA 1
ATOM 780 C C . MET A 1 103 ? -11.929 -3.001 22.566 1.00 91.06 103 MET A C 1
ATOM 782 O O . MET A 1 103 ? -11.922 -3.806 21.632 1.00 91.06 103 MET A O 1
ATOM 786 N N . SER A 1 104 ? -11.991 -3.411 23.834 1.00 90.12 104 SER A N 1
ATOM 787 C CA . SER A 1 104 ? -12.041 -4.828 24.195 1.00 90.12 104 SER A CA 1
ATOM 788 C C . SER A 1 104 ? -13.271 -5.516 23.594 1.00 90.12 104 SER A C 1
ATOM 790 O O . SER A 1 104 ? -14.401 -5.061 23.772 1.00 90.12 104 SER A O 1
ATOM 792 N N . GLY A 1 105 ? -13.047 -6.636 22.902 1.00 87.06 105 GLY A N 1
ATOM 793 C CA . GLY A 1 105 ? -14.103 -7.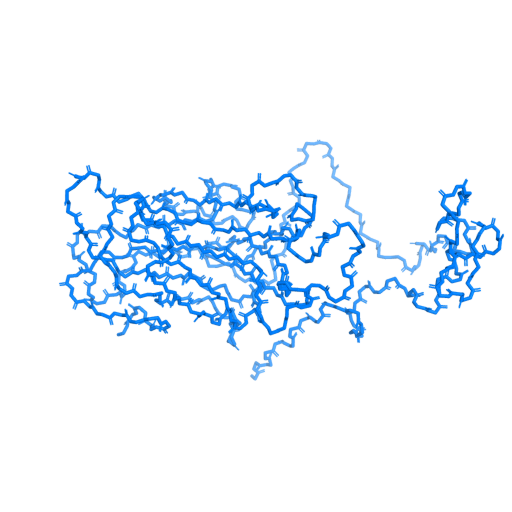427 22.262 1.00 87.06 105 GLY A CA 1
ATOM 794 C C . GLY A 1 105 ? -14.526 -6.939 20.874 1.00 87.06 105 GLY A C 1
ATOM 795 O O . GLY A 1 105 ? -15.378 -7.582 20.266 1.00 87.06 105 GLY A O 1
ATOM 796 N N . TRP A 1 106 ? -13.926 -5.861 20.363 1.00 88.38 106 TRP A N 1
ATOM 797 C CA . TRP A 1 106 ? -14.178 -5.364 19.013 1.00 88.38 106 TRP A CA 1
ATOM 798 C C . TRP A 1 106 ? -13.081 -5.838 18.045 1.00 88.38 106 TRP A C 1
ATOM 800 O O . TRP A 1 106 ? -11.893 -5.799 18.394 1.00 88.38 106 TRP A O 1
ATOM 810 N N . PRO A 1 107 ? -13.446 -6.348 16.854 1.00 90.56 107 PRO A N 1
ATOM 811 C CA . PRO A 1 107 ? -12.469 -6.787 15.868 1.00 90.56 107 PRO A CA 1
ATOM 812 C C . PRO A 1 107 ? -11.806 -5.583 15.191 1.00 90.56 107 PRO A C 1
ATOM 814 O O . PRO A 1 107 ? -12.464 -4.590 14.900 1.00 90.56 107 PRO A O 1
ATOM 817 N N . THR A 1 108 ? -10.510 -5.700 14.908 1.00 92.81 108 THR A N 1
ATOM 818 C CA . THR A 1 108 ? -9.837 -4.799 13.966 1.00 92.81 108 THR A CA 1
ATOM 819 C C . THR A 1 108 ? -10.311 -5.138 12.562 1.00 92.81 108 THR A C 1
ATOM 821 O O . THR A 1 108 ? -10.401 -6.316 12.211 1.00 92.81 108 THR A O 1
ATOM 824 N N . ILE A 1 109 ? -10.609 -4.114 11.772 1.00 94.62 109 ILE A N 1
ATOM 825 C CA . ILE A 1 109 ? -11.030 -4.270 10.385 1.00 94.62 109 ILE A CA 1
ATOM 826 C C . ILE A 1 109 ? -9.776 -4.153 9.523 1.00 94.62 109 ILE A C 1
ATOM 828 O O . ILE A 1 109 ? -9.146 -3.102 9.492 1.00 94.62 109 ILE A O 1
ATOM 832 N N . MET A 1 110 ? -9.387 -5.237 8.859 1.00 95.12 110 MET A N 1
ATOM 833 C CA . MET A 1 110 ? -8.193 -5.275 8.011 1.00 95.12 110 MET A CA 1
ATOM 834 C C . MET A 1 110 ? -8.604 -5.187 6.548 1.00 95.12 110 MET A C 1
ATOM 836 O O . MET A 1 110 ? -9.400 -6.006 6.101 1.00 95.12 110 MET A O 1
ATOM 840 N N . VAL A 1 111 ? -8.053 -4.245 5.791 1.00 96.50 111 VAL A N 1
ATOM 841 C CA . VAL A 1 111 ? -8.196 -4.195 4.334 1.00 96.50 111 VAL A CA 1
ATOM 842 C C . VAL A 1 111 ? -6.845 -4.532 3.722 1.00 96.50 111 VAL A C 1
ATOM 844 O O . VAL A 1 111 ? -5.962 -3.682 3.651 1.00 96.50 111 VAL A O 1
ATOM 847 N N . ASP A 1 112 ? -6.709 -5.793 3.324 1.00 95.06 112 ASP A N 1
ATOM 848 C CA . ASP A 1 112 ? -5.520 -6.340 2.666 1.00 95.06 112 ASP A CA 1
ATOM 849 C C . ASP A 1 112 ? -5.538 -6.057 1.153 1.00 95.06 112 ASP A C 1
ATOM 851 O O . ASP A 1 112 ? -6.604 -5.813 0.570 1.00 95.06 112 ASP A O 1
ATOM 855 N N . ASP A 1 113 ? -4.373 -6.100 0.514 1.00 93.31 113 ASP A N 1
ATOM 856 C CA . ASP A 1 113 ? -4.205 -5.755 -0.900 1.00 93.31 113 ASP A CA 1
ATOM 857 C C . ASP A 1 113 ? -4.583 -6.906 -1.860 1.00 93.31 113 ASP A C 1
ATOM 859 O O . ASP A 1 113 ? -4.867 -6.690 -3.045 1.00 93.31 113 ASP A O 1
ATOM 863 N N . LEU A 1 114 ? -4.668 -8.129 -1.331 1.00 90.50 114 LEU A N 1
ATOM 864 C CA . LEU A 1 114 ? -5.219 -9.300 -2.007 1.00 90.50 114 LEU A CA 1
ATOM 865 C C . LEU A 1 114 ? -6.653 -9.602 -1.558 1.00 90.50 114 LEU A C 1
ATOM 867 O O . LEU A 1 114 ? -6.966 -9.722 -0.375 1.00 90.50 114 LEU A O 1
ATOM 871 N N . ASP A 1 115 ? -7.525 -9.846 -2.534 1.00 83.69 115 ASP A N 1
ATOM 872 C CA . ASP A 1 115 ? -8.886 -10.342 -2.304 1.00 83.69 115 ASP A CA 1
ATOM 873 C C . ASP A 1 115 ? -8.913 -11.833 -1.922 1.00 83.69 115 ASP A C 1
ATOM 875 O O . ASP A 1 115 ? -9.791 -12.296 -1.190 1.00 83.69 115 ASP A O 1
ATOM 879 N N . ASN A 1 116 ? -7.939 -12.592 -2.423 1.00 85.56 116 ASN A N 1
ATOM 880 C CA . ASN A 1 116 ? -7.750 -14.005 -2.162 1.00 85.56 116 ASN A CA 1
ATOM 881 C C . ASN A 1 116 ? -6.296 -14.271 -1.751 1.00 85.56 116 ASN A C 1
ATOM 883 O O . ASN A 1 116 ? -5.409 -14.278 -2.609 1.00 85.56 116 ASN A O 1
ATOM 887 N N . PRO A 1 117 ? -6.041 -14.609 -0.478 1.00 82.44 117 PRO A N 1
ATOM 888 C CA . PRO A 1 117 ? -4.689 -14.884 -0.012 1.00 82.44 117 PRO A CA 1
ATOM 889 C C . PRO A 1 117 ? -3.998 -16.072 -0.679 1.00 82.44 117 PRO A C 1
ATOM 891 O O . PRO A 1 117 ? -2.778 -16.179 -0.627 1.00 82.44 117 PRO A O 1
ATOM 894 N N . ALA A 1 118 ? -4.738 -16.964 -1.344 1.00 82.88 118 ALA A N 1
ATOM 895 C CA . ALA A 1 118 ? -4.128 -18.030 -2.136 1.00 82.88 118 ALA A CA 1
ATOM 896 C C . ALA A 1 118 ? -3.318 -17.500 -3.337 1.00 82.88 118 ALA A C 1
ATOM 898 O O . ALA A 1 118 ? -2.515 -18.247 -3.891 1.00 82.88 118 ALA A O 1
ATOM 899 N N . ASN A 1 119 ? -3.518 -16.236 -3.729 1.00 83.94 119 ASN A N 1
ATOM 900 C CA . ASN A 1 119 ? -2.740 -15.565 -4.772 1.00 83.94 119 ASN A CA 1
ATOM 901 C C . ASN A 1 119 ? -1.364 -15.097 -4.274 1.00 83.94 119 ASN A C 1
ATOM 903 O O . ASN A 1 119 ? -0.520 -14.708 -5.075 1.00 83.94 119 ASN A O 1
ATOM 907 N N . ASN A 1 120 ? -1.113 -15.159 -2.967 1.00 86.00 120 ASN A N 1
ATOM 908 C CA . ASN A 1 120 ? 0.177 -14.827 -2.400 1.00 86.00 120 ASN A CA 1
ATOM 909 C C . ASN A 1 120 ? 1.207 -15.922 -2.717 1.00 86.00 120 ASN A C 1
ATOM 911 O O . ASN A 1 120 ? 1.256 -16.977 -2.073 1.00 86.00 120 ASN A O 1
ATOM 915 N N . ALA A 1 121 ? 2.082 -15.646 -3.681 1.00 77.81 121 ALA A N 1
ATOM 916 C CA . ALA A 1 121 ? 3.120 -16.580 -4.107 1.00 77.81 121 ALA A CA 1
ATOM 917 C C . ALA A 1 121 ? 4.193 -16.845 -3.026 1.00 77.81 121 ALA A C 1
ATOM 919 O O . ALA A 1 121 ? 4.841 -17.899 -3.035 1.00 77.81 121 ALA A O 1
ATOM 920 N N . LEU A 1 122 ? 4.355 -15.957 -2.032 1.00 80.88 122 LEU A N 1
ATOM 921 C CA . LEU A 1 122 ? 5.195 -16.225 -0.858 1.00 80.88 122 LEU A CA 1
ATOM 922 C C . LEU A 1 122 ? 4.558 -17.211 0.125 1.00 80.88 122 LEU A C 1
ATOM 924 O O . LEU A 1 122 ? 5.259 -17.751 0.992 1.00 80.88 122 LEU A O 1
ATOM 928 N N . GLY A 1 123 ? 3.277 -17.537 -0.037 1.00 77.75 123 GLY A N 1
ATOM 929 C CA . GLY A 1 123 ? 2.621 -18.658 0.625 1.00 77.75 123 GLY A CA 1
ATOM 930 C C . GLY A 1 123 ? 2.394 -18.455 2.119 1.00 77.75 123 GLY A C 1
ATOM 931 O O . GLY A 1 123 ? 2.537 -19.419 2.883 1.00 77.75 123 GLY A O 1
ATOM 932 N N . CYS A 1 124 ? 2.111 -17.224 2.551 1.00 86.50 124 CYS A N 1
ATOM 933 C CA . CYS A 1 124 ? 1.358 -17.017 3.785 1.00 86.50 124 CYS A CA 1
ATOM 934 C C . CYS A 1 124 ? -0.106 -17.402 3.538 1.00 86.50 124 CYS A C 1
ATOM 936 O O . CYS A 1 124 ? -0.623 -17.254 2.435 1.00 86.50 124 CYS A O 1
ATOM 938 N N . SER A 1 125 ? -0.772 -17.956 4.551 1.00 81.62 125 SER A N 1
ATOM 939 C CA . SER A 1 125 ? -2.155 -18.435 4.414 1.00 81.62 125 SER A CA 1
ATOM 940 C C . SER A 1 125 ? -3.185 -17.315 4.274 1.00 81.62 125 SER A C 1
ATOM 942 O O . SER A 1 125 ? -4.336 -17.610 3.958 1.00 81.62 125 SER A O 1
ATOM 944 N N . GLY A 1 126 ? -2.783 -16.069 4.532 1.00 76.25 126 GLY A N 1
ATOM 945 C CA . GLY A 1 126 ? -3.682 -14.932 4.593 1.00 76.25 126 GLY A CA 1
ATOM 946 C C . GLY A 1 126 ? -4.411 -14.784 5.912 1.00 76.25 126 GLY A C 1
ATOM 947 O O . GLY A 1 126 ? -4.687 -15.760 6.617 1.00 76.25 126 GLY A O 1
ATOM 948 N N . GLY A 1 127 ? -4.783 -13.539 6.173 1.00 75.88 127 GLY A N 1
ATOM 949 C CA . GLY A 1 127 ? -5.765 -13.134 7.160 1.00 75.88 127 GLY A CA 1
ATOM 950 C C . GLY A 1 127 ? -7.122 -12.972 6.488 1.00 75.88 127 GLY A C 1
ATOM 951 O O . GLY A 1 127 ? -7.257 -13.081 5.270 1.00 75.88 127 GLY A O 1
ATOM 952 N N . THR A 1 128 ? -8.155 -12.715 7.283 1.00 78.62 128 THR A N 1
ATOM 953 C CA . THR A 1 128 ? -9.437 -12.289 6.712 1.00 78.62 128 THR A CA 1
ATOM 954 C C . THR A 1 128 ? -9.344 -10.801 6.395 1.00 78.62 128 THR A C 1
ATOM 956 O O . THR A 1 128 ? -9.166 -10.007 7.314 1.00 78.62 128 THR A O 1
ATOM 959 N N . SER A 1 129 ? -9.474 -10.440 5.119 1.00 82.56 129 SER A N 1
ATOM 960 C CA . SER A 1 129 ? -9.696 -9.053 4.705 1.00 82.56 129 SER A CA 1
ATOM 961 C C . SER A 1 129 ? -11.183 -8.727 4.885 1.00 82.56 129 SER A C 1
ATOM 963 O O . SER A 1 129 ? -12.050 -9.427 4.357 1.00 82.56 129 SER A O 1
ATOM 965 N N . THR A 1 130 ? -11.491 -7.717 5.691 1.00 88.19 130 THR A N 1
ATOM 966 C CA . THR A 1 130 ? -12.841 -7.209 5.970 1.00 88.19 130 THR A CA 1
ATOM 967 C C . THR A 1 130 ? -12.985 -5.816 5.375 1.00 88.19 130 THR A C 1
ATOM 969 O O . THR A 1 130 ? -12.887 -4.798 6.056 1.00 88.19 130 THR A O 1
ATOM 972 N N . GLY A 1 131 ? -13.171 -5.781 4.066 1.00 92.25 131 GLY A N 1
ATOM 973 C CA . GLY A 1 131 ? -13.341 -4.563 3.297 1.00 92.25 131 GLY A CA 1
ATOM 974 C C . GLY A 1 131 ? -12.943 -4.792 1.853 1.00 92.25 131 GLY A C 1
ATOM 975 O O . GLY A 1 131 ? -12.936 -5.918 1.347 1.00 92.25 131 GLY A O 1
ATOM 976 N N . LYS A 1 132 ? -12.607 -3.703 1.172 1.00 94.81 132 LYS A N 1
ATOM 977 C CA . LYS A 1 132 ? -12.264 -3.725 -0.241 1.00 94.81 132 LYS A CA 1
ATOM 978 C C . LYS A 1 132 ? -11.074 -2.833 -0.539 1.00 94.81 132 LYS A C 1
ATOM 980 O O . LYS A 1 132 ? -11.140 -1.620 -0.342 1.00 94.81 132 LYS A O 1
ATOM 985 N N . PHE A 1 133 ? -10.050 -3.435 -1.125 1.00 96.88 133 PHE A N 1
ATOM 986 C CA . PHE A 1 133 ? -8.990 -2.721 -1.812 1.00 96.88 133 PHE A CA 1
ATOM 987 C C . PHE A 1 133 ? -9.288 -2.632 -3.314 1.00 96.88 133 PHE A C 1
ATOM 989 O O 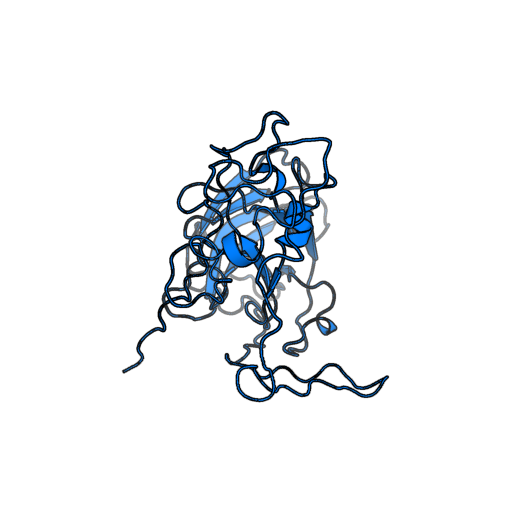. PHE A 1 133 ? -9.812 -3.567 -3.926 1.00 96.88 133 PHE A O 1
ATOM 996 N N . THR A 1 134 ? -8.992 -1.487 -3.927 1.00 96.38 134 THR A N 1
ATOM 997 C CA . THR A 1 134 ? -9.021 -1.330 -5.386 1.00 96.38 134 THR A CA 1
ATOM 998 C C . THR A 1 134 ? -7.843 -0.519 -5.875 1.00 96.38 134 THR A C 1
ATOM 1000 O O . THR A 1 134 ? -7.562 0.535 -5.311 1.00 96.38 134 THR A O 1
ATOM 1003 N N . ILE A 1 135 ? -7.275 -0.940 -7.002 1.00 94.44 135 ILE A N 1
ATOM 1004 C CA . ILE A 1 135 ? -6.325 -0.153 -7.783 1.00 94.44 135 ILE A CA 1
ATOM 1005 C C . ILE A 1 135 ? -7.014 0.349 -9.051 1.00 94.44 135 ILE A C 1
ATOM 1007 O O . ILE A 1 135 ? -7.737 -0.394 -9.721 1.00 94.44 135 ILE A O 1
ATOM 1011 N N . ARG A 1 136 ? -6.800 1.623 -9.384 1.00 93.81 136 ARG A N 1
ATOM 1012 C CA . ARG A 1 136 ? -7.255 2.237 -10.635 1.00 93.81 136 ARG A CA 1
ATOM 1013 C C . ARG A 1 136 ? -6.106 2.975 -11.300 1.00 93.81 136 ARG A C 1
ATOM 1015 O O . ARG A 1 136 ? -5.542 3.879 -10.699 1.00 93.81 136 ARG A O 1
ATOM 1022 N N . GLY A 1 137 ? -5.814 2.613 -12.543 1.00 90.62 137 GLY A N 1
ATOM 1023 C CA . GLY A 1 137 ? -4.849 3.324 -13.376 1.00 90.62 137 GLY A CA 1
ATOM 1024 C C . GLY A 1 137 ? -5.484 4.438 -14.215 1.00 90.62 137 GLY A C 1
ATOM 1025 O O . GLY A 1 137 ? -6.698 4.440 -14.446 1.00 90.62 137 GLY A O 1
ATOM 1026 N N . GLY A 1 138 ? -4.641 5.341 -14.703 1.00 78.06 138 GLY A N 1
ATOM 1027 C CA . GLY A 1 138 ? -4.924 6.341 -15.731 1.00 78.06 138 GLY A CA 1
ATOM 1028 C C . GLY A 1 138 ? -5.239 7.718 -15.158 1.00 78.06 138 GLY A C 1
ATOM 1029 O O . GLY A 1 138 ? -5.428 7.861 -13.956 1.00 78.06 138 GLY A O 1
ATOM 1030 N N . SER A 1 139 ? -5.324 8.741 -16.015 1.00 75.62 139 SER A N 1
ATOM 1031 C CA . SER A 1 139 ? -5.734 10.090 -15.599 1.00 75.62 139 SER A CA 1
ATOM 1032 C C . SER A 1 139 ? -6.906 10.627 -16.434 1.00 75.62 139 SER A C 1
ATOM 1034 O O . SER A 1 139 ? -6.794 10.725 -17.657 1.00 75.62 139 SER A O 1
ATOM 1036 N N . PRO A 1 140 ? -8.036 11.001 -15.798 1.00 70.12 140 PRO A N 1
ATOM 1037 C CA . PRO A 1 140 ? -8.341 10.724 -14.392 1.00 70.12 140 PRO A CA 1
ATOM 1038 C C . PRO A 1 140 ? -8.374 9.208 -14.123 1.00 70.12 140 PRO A C 1
ATOM 1040 O O . PRO A 1 140 ? -8.700 8.428 -15.024 1.00 70.12 140 PRO A O 1
ATOM 1043 N N . SER A 1 141 ? -8.055 8.795 -12.894 1.00 73.19 141 SER A N 1
ATOM 1044 C CA . SER A 1 141 ? -8.072 7.380 -12.496 1.00 73.19 141 SER A CA 1
ATOM 1045 C C . SER A 1 141 ? -9.372 6.666 -12.877 1.00 73.19 141 SER A C 1
ATOM 1047 O O . SER A 1 141 ? -10.489 7.132 -12.631 1.00 73.19 141 SER A O 1
ATOM 1049 N N . GLY A 1 142 ? -9.222 5.502 -13.513 1.00 69.69 142 GLY A N 1
ATOM 1050 C CA . GLY A 1 142 ? -10.309 4.760 -14.157 1.00 69.69 142 GLY A CA 1
ATOM 1051 C C . GLY A 1 142 ? -10.428 4.994 -15.669 1.00 69.69 142 GLY A C 1
ATOM 1052 O O . GLY A 1 142 ? -11.305 4.394 -16.294 1.00 69.69 142 GLY A O 1
ATOM 1053 N N . GLY A 1 143 ? -9.570 5.833 -16.258 1.00 71.50 143 GLY A N 1
ATOM 1054 C CA . GLY A 1 143 ? -9.351 5.902 -17.703 1.00 71.50 143 GLY A CA 1
ATOM 1055 C C . GLY A 1 143 ? -8.609 4.672 -18.243 1.00 71.50 143 GLY A C 1
ATOM 1056 O O . GLY A 1 143 ? -7.908 3.978 -17.511 1.00 71.50 143 GLY A O 1
ATOM 1057 N N . TRP A 1 144 ? -8.768 4.388 -19.537 1.00 73.56 144 TRP A N 1
ATOM 1058 C CA . TRP A 1 144 ? -7.936 3.390 -20.213 1.00 73.56 144 TRP A CA 1
ATOM 1059 C C . TRP A 1 144 ? -6.600 4.027 -20.580 1.00 73.56 144 TRP A C 1
ATOM 1061 O O . TRP A 1 144 ? -6.544 4.800 -21.530 1.00 73.56 144 TRP A O 1
ATOM 1071 N N . GLU A 1 145 ? -5.558 3.688 -19.828 1.00 78.81 145 GLU A N 1
ATOM 1072 C CA . GLU A 1 145 ? -4.173 4.082 -20.090 1.00 78.81 145 GLU A CA 1
ATOM 1073 C C . GLU A 1 145 ? -3.276 2.850 -19.931 1.00 78.81 145 GLU A C 1
ATOM 1075 O O . GLU A 1 145 ? -3.407 2.089 -18.969 1.00 78.81 145 GLU A O 1
ATOM 1080 N N . GLU A 1 146 ? -2.372 2.636 -20.883 1.00 81.25 146 GLU A N 1
ATOM 1081 C CA . GLU A 1 146 ? -1.435 1.509 -20.888 1.00 81.25 146 GLU A CA 1
ATOM 1082 C C . GLU A 1 146 ? -0.292 1.675 -19.878 1.00 81.25 146 GLU A C 1
ATOM 1084 O O . GLU A 1 146 ? 0.176 0.691 -19.314 1.00 81.25 146 GLU A O 1
ATOM 1089 N N . HIS A 1 147 ? 0.124 2.913 -19.607 1.00 84.88 147 HIS A N 1
ATOM 1090 C CA . HIS A 1 147 ? 1.234 3.256 -18.715 1.00 84.88 147 HIS A CA 1
ATOM 1091 C C . HIS A 1 147 ? 1.122 2.599 -17.324 1.00 84.88 147 HIS A C 1
ATOM 1093 O O . HIS A 1 147 ? 2.011 1.825 -16.972 1.00 84.88 147 HIS A O 1
ATOM 1099 N N . PRO A 1 148 ? 0.027 2.783 -16.557 1.00 87.31 148 PRO A N 1
ATOM 1100 C CA . PRO A 1 148 ? -0.125 2.174 -15.235 1.00 87.31 148 PRO A CA 1
ATOM 1101 C C . PRO A 1 148 ? -0.251 0.648 -15.292 1.00 87.31 148 PRO A C 1
ATOM 1103 O O . PRO A 1 148 ? -0.014 -0.020 -14.297 1.00 87.31 148 PRO A O 1
ATOM 1106 N N . GLN A 1 149 ? -0.642 0.070 -16.434 1.00 84.06 149 GLN A N 1
ATOM 1107 C CA . GLN A 1 149 ? -0.708 -1.388 -16.586 1.00 84.06 149 GLN A CA 1
ATOM 1108 C C . GLN A 1 149 ? 0.680 -2.008 -16.754 1.00 84.06 149 GLN A C 1
ATOM 1110 O O . GLN A 1 149 ? 0.872 -3.171 -16.414 1.00 84.06 149 GLN A O 1
ATOM 1115 N N . VAL A 1 150 ? 1.623 -1.246 -17.308 1.00 85.19 150 VAL A N 1
ATOM 1116 C CA . VAL A 1 150 ? 3.024 -1.656 -17.456 1.00 85.19 150 VAL A CA 1
ATOM 1117 C C . VAL A 1 150 ? 3.810 -1.388 -16.173 1.00 85.19 150 VAL A C 1
ATOM 1119 O O . VAL A 1 150 ? 4.686 -2.179 -15.838 1.00 85.19 150 VAL A O 1
ATOM 1122 N N . ASP A 1 151 ? 3.478 -0.299 -15.479 1.00 89.38 151 ASP A N 1
ATOM 1123 C CA . ASP A 1 151 ? 4.201 0.202 -14.304 1.00 89.38 151 ASP A CA 1
ATOM 1124 C C . ASP A 1 151 ? 3.724 -0.379 -12.962 1.00 89.38 151 ASP A C 1
ATOM 1126 O O . ASP A 1 151 ? 4.385 -0.228 -11.939 1.00 89.38 151 ASP A O 1
ATOM 1130 N N . LEU A 1 152 ? 2.560 -1.036 -12.932 1.00 93.56 152 LEU A N 1
ATOM 1131 C CA . LEU A 1 152 ? 2.089 -1.713 -11.728 1.00 93.56 152 LEU A CA 1
ATOM 1132 C C . LEU A 1 152 ? 2.795 -3.059 -11.569 1.00 93.56 152 LEU A C 1
ATOM 1134 O O . LEU A 1 152 ? 2.654 -3.968 -12.394 1.00 93.56 152 LEU A O 1
ATOM 1138 N N . HIS A 1 153 ? 3.485 -3.214 -10.450 1.00 93.88 153 HIS A N 1
ATOM 1139 C CA . HIS A 1 153 ? 4.258 -4.398 -10.124 1.00 93.88 153 HIS A CA 1
ATOM 1140 C C . HIS A 1 153 ? 3.789 -5.011 -8.805 1.00 93.88 153 HIS A C 1
ATOM 1142 O O . HIS A 1 153 ? 3.227 -4.334 -7.949 1.00 93.88 153 HIS A O 1
ATOM 1148 N N . GLN A 1 154 ? 4.039 -6.307 -8.641 1.00 91.31 154 GLN A N 1
ATOM 1149 C CA . GLN A 1 154 ? 3.885 -7.000 -7.363 1.00 91.31 154 GLN A CA 1
ATOM 1150 C C . GLN A 1 154 ? 5.261 -7.373 -6.820 1.00 91.31 154 GLN A C 1
ATOM 1152 O O . GLN A 1 154 ? 6.177 -7.679 -7.594 1.00 91.31 154 GLN A O 1
ATOM 1157 N N . LEU A 1 155 ? 5.391 -7.398 -5.499 1.00 87.44 155 LEU A N 1
ATOM 1158 C CA . LEU A 1 155 ? 6.597 -7.850 -4.820 1.00 87.44 155 LEU A CA 1
ATOM 1159 C C . LEU A 1 155 ? 6.233 -8.809 -3.687 1.00 87.44 155 LEU A C 1
ATOM 1161 O O . LEU A 1 155 ? 5.257 -8.611 -2.971 1.00 87.44 155 LEU A O 1
ATOM 1165 N N . GLY A 1 156 ? 7.057 -9.844 -3.509 1.00 86.38 156 GLY A N 1
ATOM 1166 C CA . GLY A 1 156 ? 7.019 -10.702 -2.325 1.00 86.38 156 GLY A CA 1
ATOM 1167 C C . GLY A 1 156 ? 7.604 -9.982 -1.108 1.00 86.38 156 GLY A C 1
ATOM 1168 O O . GLY A 1 156 ? 8.681 -10.341 -0.639 1.00 86.38 156 GLY A O 1
ATOM 1169 N N . ALA A 1 157 ? 6.915 -8.948 -0.650 1.00 86.50 157 ALA A N 1
ATOM 1170 C CA . ALA A 1 157 ? 7.222 -8.102 0.498 1.00 86.50 157 ALA A CA 1
ATOM 1171 C C . ALA A 1 157 ? 5.892 -7.620 1.097 1.00 86.50 157 ALA A C 1
ATOM 1173 O O . ALA A 1 157 ? 4.845 -8.018 0.600 1.00 86.50 157 ALA A O 1
ATOM 1174 N N . GLY A 1 158 ? 5.915 -6.790 2.136 1.00 90.31 158 GLY A N 1
ATOM 1175 C CA . GLY A 1 158 ? 4.683 -6.238 2.695 1.00 90.31 158 GLY A CA 1
ATOM 1176 C C . GLY A 1 158 ? 3.916 -7.198 3.598 1.00 90.31 158 GLY A C 1
ATOM 1177 O O . GLY A 1 158 ? 4.421 -8.259 3.991 1.00 90.31 158 GLY A O 1
ATOM 1178 N N . TYR A 1 159 ? 2.701 -6.804 3.970 1.00 92.25 159 TYR A N 1
ATOM 1179 C CA . TYR A 1 159 ? 1.900 -7.514 4.949 1.00 92.25 159 TYR A CA 1
ATOM 1180 C C . TYR A 1 159 ? 1.591 -8.918 4.442 1.00 92.25 159 TYR A C 1
ATOM 1182 O O . TYR A 1 159 ? 1.117 -9.140 3.332 1.00 92.25 159 TYR A O 1
ATOM 1190 N N . GLN A 1 160 ? 1.929 -9.916 5.256 1.00 90.31 160 GLN A N 1
ATOM 1191 C CA . GLN A 1 160 ? 1.822 -11.323 4.875 1.00 90.31 160 GLN A CA 1
ATOM 1192 C C . GLN A 1 160 ? 2.606 -11.694 3.604 1.00 90.31 160 GLN A C 1
ATOM 1194 O O . GLN A 1 160 ? 2.398 -12.774 3.059 1.00 90.31 160 GLN A O 1
ATOM 1199 N N . GLY A 1 161 ? 3.556 -10.878 3.148 1.00 88.44 161 GLY A N 1
ATOM 1200 C CA . GLY A 1 161 ? 4.426 -11.186 2.016 1.00 88.44 161 GLY A CA 1
ATOM 1201 C C . GLY A 1 161 ? 3.801 -10.961 0.640 1.00 88.44 161 GLY A C 1
ATOM 1202 O O . GLY A 1 161 ? 4.221 -11.619 -0.316 1.00 88.44 161 GLY A O 1
ATOM 1203 N N . HIS A 1 162 ? 2.810 -10.080 0.533 1.00 91.44 162 HIS A N 1
ATOM 1204 C CA . HIS A 1 162 ? 2.400 -9.522 -0.748 1.00 91.44 162 HIS A CA 1
ATOM 1205 C C . HIS A 1 162 ? 2.205 -8.003 -0.641 1.00 91.44 162 HIS A C 1
ATOM 1207 O O . HIS A 1 162 ? 1.741 -7.501 0.373 1.00 91.44 162 HIS A O 1
ATOM 1213 N N . MET A 1 163 ? 2.585 -7.284 -1.696 1.00 93.69 163 MET A N 1
ATOM 1214 C CA . MET A 1 163 ? 2.266 -5.873 -1.891 1.00 93.69 163 MET A CA 1
ATOM 1215 C C . MET A 1 163 ? 2.266 -5.545 -3.382 1.00 93.69 163 MET A C 1
ATOM 1217 O O . MET A 1 163 ? 2.992 -6.167 -4.174 1.00 93.69 163 MET A O 1
ATOM 1221 N N . TRP A 1 164 ? 1.535 -4.500 -3.752 1.00 96.19 164 TRP A N 1
ATOM 1222 C CA . TRP A 1 164 ? 1.699 -3.823 -5.035 1.00 96.19 164 TRP A CA 1
ATOM 1223 C C . TRP A 1 164 ? 2.645 -2.631 -4.894 1.00 96.19 164 TRP A C 1
ATOM 1225 O O . TRP A 1 164 ? 2.682 -1.972 -3.857 1.00 96.19 164 TRP A O 1
ATOM 1235 N N . PHE A 1 165 ? 3.374 -2.298 -5.953 1.00 96.38 165 PHE A N 1
ATOM 1236 C CA . PHE A 1 165 ? 4.146 -1.060 -6.029 1.00 96.38 165 PHE A CA 1
ATOM 1237 C C . PHE A 1 165 ? 4.182 -0.501 -7.451 1.00 96.38 165 PHE A C 1
ATOM 1239 O O . PHE A 1 165 ? 3.847 -1.186 -8.418 1.00 96.38 165 PHE A O 1
ATOM 1246 N N . SER A 1 166 ? 4.559 0.767 -7.557 1.00 95.31 166 SER A N 1
ATOM 1247 C CA . SER A 1 166 ? 4.746 1.498 -8.813 1.00 95.31 166 SER A CA 1
ATOM 1248 C C . SER A 1 166 ? 5.775 2.603 -8.598 1.00 95.31 166 SER A C 1
ATOM 1250 O O . SER A 1 166 ? 6.167 2.883 -7.460 1.00 95.31 166 SER A O 1
ATOM 1252 N N . HIS A 1 167 ? 6.218 3.231 -9.680 1.00 93.31 167 HIS A N 1
ATOM 1253 C CA . HIS A 1 167 ? 7.139 4.351 -9.615 1.00 93.31 167 HIS A CA 1
ATOM 1254 C C . HIS A 1 167 ? 6.407 5.671 -9.350 1.00 93.31 167 HIS A C 1
ATOM 1256 O O . HIS A 1 167 ? 5.265 5.887 -9.771 1.00 93.31 167 HIS A O 1
ATOM 1262 N N . VAL A 1 168 ? 7.076 6.582 -8.644 1.00 92.75 168 VAL A N 1
ATOM 1263 C CA . VAL A 1 168 ? 6.535 7.910 -8.333 1.00 92.75 168 VAL A CA 1
ATOM 1264 C C . VAL A 1 168 ? 6.867 8.898 -9.440 1.00 92.75 168 VAL A C 1
ATOM 1266 O O . VAL A 1 168 ? 8.029 9.067 -9.814 1.00 92.75 168 VAL A O 1
ATOM 1269 N N . TYR A 1 169 ? 5.849 9.618 -9.910 1.00 89.25 169 TYR A N 1
ATOM 1270 C CA . TYR A 1 169 ? 5.989 10.602 -10.979 1.00 89.25 169 TYR A CA 1
ATOM 1271 C C . TYR A 1 169 ? 5.510 11.989 -10.567 1.00 89.25 169 TYR A C 1
ATOM 1273 O O . TYR A 1 169 ? 4.495 12.159 -9.890 1.00 89.25 169 TYR A O 1
ATOM 1281 N N . ALA A 1 170 ? 6.234 13.010 -11.018 1.00 86.81 170 ALA A N 1
ATOM 1282 C CA . ALA A 1 170 ? 5.895 14.395 -10.761 1.00 86.81 170 ALA A CA 1
ATOM 1283 C C . ALA A 1 170 ? 4.605 14.745 -11.509 1.00 86.81 170 ALA A C 1
ATOM 1285 O O . ALA A 1 170 ? 4.463 14.358 -12.669 1.00 86.81 170 ALA A O 1
ATOM 1286 N N . PRO A 1 171 ? 3.692 15.543 -10.928 1.00 80.06 171 PRO A N 1
ATOM 1287 C CA . PRO A 1 171 ? 2.435 15.909 -11.584 1.00 80.06 171 PRO A CA 1
ATOM 1288 C C . PRO A 1 171 ? 2.637 16.668 -12.902 1.00 80.06 171 PRO A C 1
ATOM 1290 O O . PRO A 1 171 ? 1.770 16.633 -13.773 1.00 80.06 171 PRO A O 1
ATOM 1293 N N . ASN A 1 172 ? 3.777 17.347 -13.058 1.00 73.81 172 ASN A N 1
ATOM 1294 C CA . ASN A 1 172 ? 4.154 18.031 -14.286 1.00 73.81 172 ASN A CA 1
ATOM 1295 C C . ASN A 1 172 ? 5.286 17.265 -14.968 1.00 73.81 172 ASN A C 1
ATOM 1297 O O . ASN A 1 172 ? 6.318 17.019 -14.347 1.00 73.81 172 ASN A O 1
ATOM 1301 N N . ASP A 1 173 ? 5.124 16.975 -16.254 1.00 68.25 173 ASP A N 1
ATOM 1302 C CA . ASP A 1 173 ? 6.179 16.388 -17.073 1.00 68.25 173 ASP A CA 1
ATOM 1303 C C . ASP A 1 173 ? 6.882 17.485 -17.897 1.00 68.25 173 ASP A C 1
ATOM 1305 O O . ASP A 1 173 ? 6.246 18.116 -18.748 1.00 68.25 173 ASP A O 1
ATOM 1309 N N . PRO A 1 174 ? 8.183 17.752 -17.664 1.00 58.06 174 PRO A N 1
ATOM 1310 C CA . PRO A 1 174 ? 8.942 18.716 -18.458 1.00 58.06 174 PRO A CA 1
ATOM 1311 C C . PRO A 1 174 ? 9.158 18.271 -19.916 1.00 58.06 174 PRO A C 1
ATOM 1313 O O . PRO A 1 174 ? 9.512 19.107 -20.748 1.00 58.06 174 PRO A O 1
ATOM 1316 N N . ASN A 1 175 ? 8.940 16.991 -20.228 1.00 54.41 175 ASN A N 1
ATOM 1317 C CA . ASN A 1 175 ? 9.064 16.384 -21.552 1.00 54.41 175 ASN A CA 1
ATOM 1318 C C . ASN A 1 175 ? 7.709 16.018 -22.178 1.00 54.41 175 ASN A C 1
ATOM 1320 O O . ASN A 1 175 ? 7.701 15.337 -23.206 1.00 54.41 175 ASN A O 1
ATOM 1324 N N . ALA A 1 176 ? 6.591 16.483 -21.601 1.00 58.88 176 ALA A N 1
ATOM 1325 C CA . ALA A 1 176 ? 5.255 16.172 -22.095 1.00 58.88 176 ALA A CA 1
ATOM 1326 C C . ALA A 1 176 ? 5.164 16.490 -23.590 1.00 58.88 176 ALA A C 1
ATOM 1328 O O . ALA A 1 176 ? 5.421 17.622 -24.021 1.00 58.88 176 ALA A O 1
ATOM 1329 N N . ASP A 1 177 ? 4.810 15.491 -24.396 1.00 51.53 177 ASP A N 1
ATOM 1330 C CA . ASP A 1 177 ? 4.626 15.713 -25.820 1.00 51.53 177 ASP A CA 1
ATOM 1331 C C . ASP A 1 177 ? 3.412 16.631 -26.080 1.00 51.53 177 ASP A C 1
ATOM 1333 O O . ASP A 1 177 ? 2.583 16.927 -25.210 1.00 51.53 177 ASP A O 1
ATOM 1337 N N . ALA A 1 178 ? 3.277 17.093 -27.322 1.00 47.28 178 ALA A N 1
ATOM 1338 C CA . ALA A 1 178 ? 2.185 17.978 -27.723 1.00 47.28 178 ALA A CA 1
ATOM 1339 C C . ALA A 1 178 ? 0.776 17.349 -27.595 1.00 47.28 178 ALA A C 1
ATOM 1341 O O . ALA A 1 178 ? -0.211 18.057 -27.808 1.00 47.28 178 ALA A O 1
ATOM 1342 N N . SER A 1 179 ? 0.657 16.054 -27.260 1.00 52.41 179 SER A N 1
ATOM 1343 C CA . SER A 1 179 ? -0.620 15.380 -26.988 1.00 52.41 179 SER A CA 1
ATOM 1344 C C . SER A 1 179 ? -1.145 15.631 -25.568 1.00 52.41 179 SER A C 1
ATOM 1346 O O . SER A 1 179 ? -2.257 15.214 -25.250 1.00 52.41 179 SER A O 1
ATOM 1348 N N . GLY A 1 180 ? -0.393 16.358 -24.728 1.00 47.56 180 GLY A N 1
ATOM 1349 C CA . GLY A 1 180 ? -0.815 16.736 -23.373 1.00 47.56 180 GLY A CA 1
ATOM 1350 C C . GLY A 1 180 ? -0.788 15.574 -22.380 1.00 47.56 180 GLY A C 1
ATOM 1351 O O . GLY A 1 180 ? -1.357 15.670 -21.296 1.00 47.56 180 GLY A O 1
ATOM 1352 N N . GLY A 1 181 ? -0.143 14.474 -22.760 1.00 54.22 181 GLY A N 1
ATOM 1353 C CA . GLY A 1 181 ? -0.091 13.232 -22.016 1.00 54.22 181 GLY A CA 1
ATOM 1354 C C . GLY A 1 181 ? 1.170 13.066 -21.193 1.00 54.22 181 GLY A C 1
ATOM 1355 O O . GLY A 1 181 ? 1.932 12.152 -21.480 1.00 54.22 181 GLY A O 1
ATOM 1356 N N . GLY A 1 182 ? 1.399 13.963 -20.238 1.00 71.56 182 GLY A N 1
ATOM 1357 C CA . GLY A 1 182 ? 2.545 13.868 -19.334 1.00 71.56 182 GLY A CA 1
ATOM 1358 C C . GLY A 1 182 ? 2.424 12.726 -18.318 1.00 71.56 182 GLY A C 1
ATOM 1359 O O . GLY A 1 182 ? 1.538 11.876 -18.403 1.00 71.56 182 GLY A O 1
ATOM 1360 N N . ASN A 1 183 ? 3.274 12.780 -17.294 1.00 81.56 183 ASN A N 1
ATOM 1361 C CA . ASN A 1 183 ? 3.336 11.881 -16.134 1.00 81.56 183 ASN A CA 1
ATOM 1362 C C . ASN A 1 183 ? 1.987 11.534 -15.484 1.00 81.56 183 ASN A C 1
ATOM 1364 O O . ASN A 1 183 ? 1.863 10.473 -14.885 1.00 81.56 183 ASN A O 1
ATOM 1368 N N . SER A 1 184 ? 0.954 12.372 -15.616 1.00 81.88 18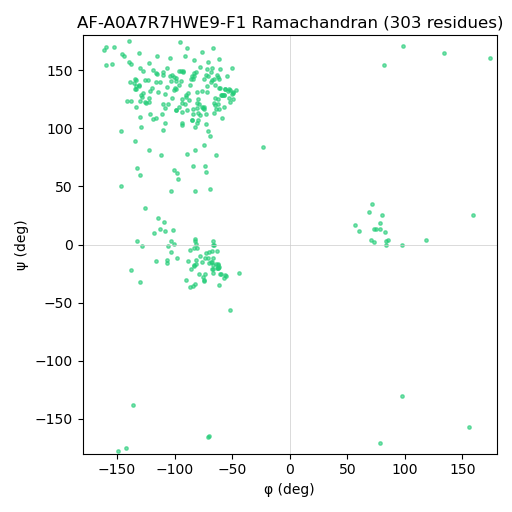4 SER A N 1
ATOM 1369 C CA . SER A 1 184 ? -0.389 12.034 -15.138 1.00 81.88 184 SER A CA 1
ATOM 1370 C C . SER A 1 184 ? -0.929 10.742 -15.759 1.00 81.88 184 SER A C 1
ATOM 1372 O O . SER A 1 184 ? -1.671 10.023 -15.103 1.00 81.88 184 SER A O 1
ATOM 1374 N N . LYS A 1 185 ? -0.527 10.377 -16.982 1.00 83.44 185 LYS A N 1
ATOM 1375 C CA . LYS A 1 185 ? -0.906 9.092 -17.589 1.00 83.44 185 LYS A CA 1
ATOM 1376 C C . LYS A 1 185 ? -0.440 7.880 -16.787 1.00 83.44 185 LYS A C 1
ATOM 1378 O O . LYS A 1 185 ? -1.086 6.846 -16.887 1.00 83.44 185 LYS A O 1
ATOM 1383 N N . HIS A 1 186 ? 0.621 8.015 -15.991 1.00 86.81 186 HIS A N 1
ATOM 1384 C CA . HIS A 1 186 ? 1.151 6.973 -15.110 1.00 86.81 186 HIS A CA 1
ATOM 1385 C C . HIS A 1 186 ? 0.407 6.884 -13.769 1.00 86.81 186 HIS A C 1
ATOM 1387 O O . HIS A 1 186 ? 0.804 6.100 -12.913 1.00 86.81 186 HIS A O 1
ATOM 1393 N N . GLU A 1 187 ? -0.650 7.679 -13.555 1.00 91.31 187 GLU A N 1
ATOM 1394 C CA . GLU A 1 187 ? -1.373 7.695 -12.284 1.00 91.31 187 GLU A CA 1
ATOM 1395 C C . GLU A 1 187 ? -1.936 6.310 -11.941 1.00 91.31 187 GLU A C 1
ATOM 1397 O O . GLU A 1 187 ? -2.650 5.682 -12.728 1.00 91.31 187 GLU A O 1
ATOM 1402 N N . ILE A 1 188 ? -1.634 5.874 -10.723 1.00 94.50 188 ILE A N 1
ATOM 1403 C CA . ILE A 1 188 ? -2.179 4.702 -10.054 1.00 94.50 188 ILE A CA 1
ATOM 1404 C C . ILE A 1 188 ? -2.756 5.160 -8.720 1.00 94.50 188 ILE A C 1
ATOM 1406 O O . ILE A 1 188 ? -2.051 5.714 -7.878 1.00 94.50 188 ILE A O 1
ATOM 1410 N N . LEU A 1 189 ? -4.048 4.907 -8.525 1.00 96.50 189 LEU A N 1
ATOM 1411 C CA . LEU A 1 189 ? -4.793 5.215 -7.310 1.00 96.50 189 LEU A CA 1
ATOM 1412 C C . LEU A 1 189 ? -5.173 3.919 -6.588 1.00 96.50 189 LEU A C 1
ATOM 1414 O O . LEU A 1 189 ? -6.020 3.163 -7.072 1.00 96.50 189 LEU A O 1
ATOM 1418 N N . GLY A 1 190 ? -4.583 3.699 -5.417 1.00 97.56 190 GLY A N 1
ATOM 1419 C CA . GLY A 1 190 ? -5.019 2.700 -4.447 1.00 97.56 190 GLY A CA 1
ATOM 1420 C C . GLY A 1 190 ? -6.143 3.256 -3.577 1.00 97.56 190 GLY A C 1
ATOM 1421 O O . GLY A 1 190 ? -6.166 4.442 -3.242 1.00 97.56 190 GLY A O 1
ATOM 1422 N N . THR A 1 191 ? -7.124 2.426 -3.236 1.00 98.19 191 THR A N 1
ATOM 1423 C CA . THR A 1 191 ? -8.227 2.806 -2.345 1.00 98.19 191 THR A CA 1
ATOM 1424 C C . THR A 1 191 ? -8.587 1.655 -1.423 1.00 98.19 191 THR A C 1
ATOM 1426 O O . THR A 1 191 ? -8.977 0.593 -1.905 1.00 98.19 191 THR A O 1
ATOM 1429 N N . TRP A 1 192 ? -8.535 1.901 -0.117 1.00 98.44 192 TRP A N 1
ATOM 1430 C CA . TRP A 1 192 ? -8.947 0.973 0.934 1.00 98.44 192 TRP A CA 1
ATOM 1431 C C . TRP A 1 192 ? -10.274 1.435 1.514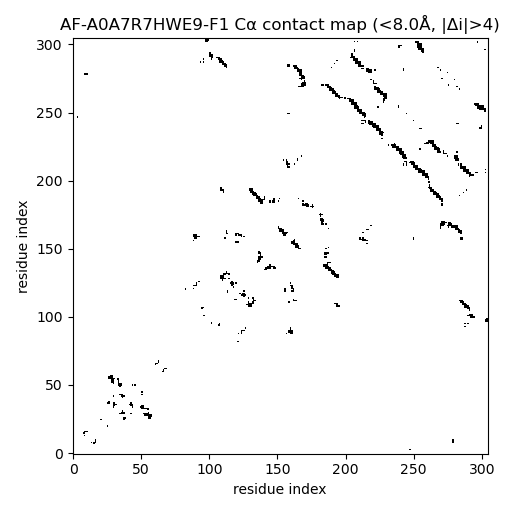 1.00 98.44 192 TRP A C 1
ATOM 1433 O O . TRP A 1 192 ? -10.391 2.559 1.997 1.00 98.44 192 TRP A O 1
ATOM 1443 N N . THR A 1 193 ? -11.291 0.585 1.434 1.00 97.44 193 THR A N 1
ATOM 1444 C CA . THR A 1 193 ? -12.636 0.846 1.958 1.00 97.44 193 THR A CA 1
ATOM 1445 C C . THR A 1 193 ? -12.951 -0.204 3.024 1.00 97.44 193 THR A C 1
ATOM 1447 O O . THR A 1 193 ? -13.131 -1.366 2.655 1.00 97.44 193 THR A O 1
ATOM 1450 N N . PRO A 1 194 ? -12.984 0.147 4.320 1.00 95.75 194 PRO A N 1
ATOM 1451 C CA . PRO A 1 194 ? -13.348 -0.789 5.378 1.00 95.75 194 PRO A CA 1
ATOM 1452 C C . PRO A 1 194 ? -14.841 -1.128 5.348 1.00 95.75 194 PRO A C 1
ATOM 1454 O O . PRO A 1 194 ? -15.684 -0.262 5.099 1.00 95.75 194 PRO A O 1
ATOM 1457 N N . ASP A 1 195 ? -15.171 -2.373 5.688 1.00 91.88 195 ASP A N 1
ATOM 1458 C CA . ASP A 1 195 ? -16.553 -2.786 5.944 1.00 91.88 195 ASP A CA 1
ATOM 1459 C C . ASP A 1 195 ? -16.941 -2.421 7.386 1.00 91.88 195 ASP A C 1
ATOM 1461 O O . ASP A 1 195 ? -16.882 -3.245 8.300 1.00 91.88 195 ASP A O 1
ATOM 1465 N N . LEU A 1 196 ? -17.308 -1.156 7.600 1.00 89.56 196 LEU A N 1
ATOM 1466 C CA . LEU A 1 196 ? -17.797 -0.673 8.896 1.00 89.56 196 LEU A CA 1
ATOM 1467 C C . LEU A 1 196 ? -19.204 -1.215 9.186 1.00 89.56 196 LEU A C 1
ATOM 1469 O O . LEU A 1 196 ? -19.992 -1.443 8.265 1.00 89.56 196 LEU A O 1
ATOM 1473 N N . ASN A 1 197 ? -19.540 -1.390 10.468 1.00 73.12 197 ASN A N 1
ATOM 1474 C CA . ASN A 1 197 ? -20.875 -1.835 10.866 1.00 73.12 197 ASN A CA 1
ATOM 1475 C C . ASN A 1 197 ? -21.951 -0.872 10.327 1.00 73.12 197 ASN A C 1
ATOM 1477 O O . ASN A 1 197 ? -22.000 0.304 10.676 1.00 73.12 197 ASN A O 1
ATOM 1481 N N . ASP A 1 198 ? -22.837 -1.398 9.482 1.00 58.25 198 ASP A N 1
ATOM 1482 C CA . ASP A 1 198 ? -23.880 -0.653 8.765 1.00 58.25 198 ASP A CA 1
ATOM 1483 C C . ASP A 1 198 ? -25.128 -0.408 9.635 1.00 58.25 198 ASP A C 1
ATOM 1485 O O . ASP A 1 198 ? -26.263 -0.617 9.206 1.00 58.25 198 ASP A O 1
ATOM 1489 N N . ASP A 1 199 ? -24.952 0.023 10.892 1.00 60.00 199 ASP A N 1
ATOM 1490 C CA . ASP A 1 199 ? -26.100 0.525 11.667 1.00 60.00 199 ASP A CA 1
ATOM 1491 C C . ASP A 1 199 ? -26.656 1.836 11.070 1.00 60.00 199 ASP A C 1
ATOM 1493 O O . ASP A 1 199 ? -27.767 2.255 11.406 1.00 60.00 199 ASP A O 1
ATOM 1497 N N . GLY A 1 200 ? -25.904 2.431 10.131 1.00 50.03 200 GLY A N 1
ATOM 1498 C CA . GLY A 1 200 ? -26.301 3.508 9.232 1.00 50.03 200 GLY A CA 1
ATOM 1499 C C . GLY A 1 200 ? -26.496 4.859 9.913 1.00 50.03 200 GLY A C 1
ATOM 1500 O O . GLY A 1 200 ? -26.937 5.804 9.253 1.00 50.03 200 GLY A O 1
ATOM 1501 N N . VAL A 1 201 ? -26.222 4.964 11.218 1.00 54.84 201 VAL A N 1
ATOM 1502 C CA . VAL A 1 201 ? -26.605 6.135 12.019 1.00 54.84 201 VAL A CA 1
ATOM 1503 C C . VAL A 1 201 ? -25.449 6.691 12.844 1.00 54.84 201 VAL A C 1
ATOM 1505 O O . VAL A 1 201 ? -25.411 7.909 13.026 1.00 54.84 201 VAL A O 1
ATOM 1508 N N . ASN A 1 202 ? -24.510 5.868 13.322 1.00 67.44 202 ASN A N 1
ATOM 1509 C CA . ASN A 1 202 ? -23.486 6.342 14.254 1.00 67.44 202 ASN A CA 1
ATOM 1510 C C . ASN A 1 202 ? -22.081 6.284 13.656 1.00 67.44 202 ASN A C 1
ATOM 1512 O O . ASN A 1 202 ? -21.658 5.267 13.117 1.00 67.44 202 ASN A O 1
ATOM 1516 N N . ALA A 1 203 ? -21.357 7.394 13.791 1.00 83.94 203 ALA A N 1
ATOM 1517 C CA . ALA A 1 203 ? -19.916 7.401 13.619 1.00 83.94 203 ALA A CA 1
ATOM 1518 C C . ALA A 1 203 ? -19.277 6.547 14.720 1.00 83.94 203 ALA A C 1
ATOM 1520 O O . ALA A 1 203 ? -19.654 6.658 15.893 1.00 83.94 203 ALA A O 1
ATOM 1521 N N . GLU A 1 204 ? -18.294 5.741 14.353 1.00 89.00 204 GLU A N 1
ATOM 1522 C CA . GLU A 1 204 ? -17.457 5.003 15.293 1.00 89.00 204 GLU A CA 1
ATOM 1523 C C . GLU A 1 204 ? -16.018 5.502 15.171 1.00 89.00 204 GLU A C 1
ATOM 1525 O O . GLU A 1 204 ? -15.581 5.932 14.104 1.00 89.00 204 GLU A O 1
ATOM 1530 N N . ASN A 1 205 ? -15.288 5.495 16.282 1.00 92.94 205 ASN A N 1
ATOM 1531 C CA . ASN A 1 205 ? -13.928 6.008 16.313 1.00 92.94 205 ASN A CA 1
ATOM 1532 C C . ASN A 1 205 ? -12.935 4.897 15.985 1.00 92.94 205 ASN A C 1
ATOM 1534 O O . ASN A 1 205 ? -12.957 3.838 16.619 1.00 92.94 205 ASN A O 1
ATO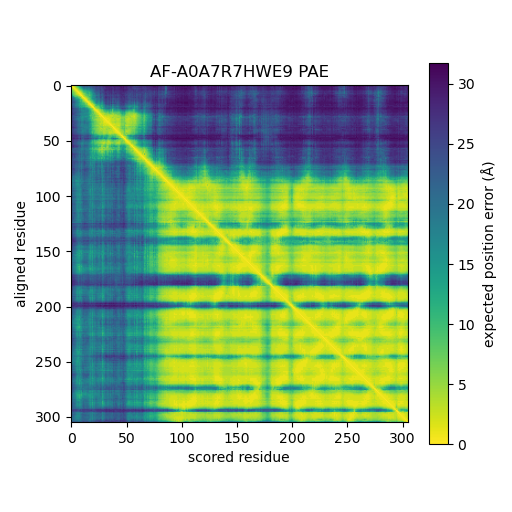M 1538 N N . TYR A 1 206 ? -12.056 5.174 15.030 1.00 95.12 206 TYR A N 1
ATOM 1539 C CA . TYR A 1 206 ? -11.020 4.257 14.586 1.00 95.12 206 TYR A CA 1
ATOM 1540 C C . TYR A 1 206 ? -9.667 4.955 14.551 1.00 95.12 206 TYR A C 1
ATOM 1542 O O . TYR A 1 206 ? -9.568 6.065 14.026 1.00 95.12 206 TYR A O 1
ATOM 1550 N N . ASP A 1 207 ? -8.629 4.273 15.027 1.00 96.38 207 ASP A N 1
ATOM 1551 C CA . ASP A 1 207 ? -7.270 4.542 14.565 1.00 96.38 207 ASP A CA 1
ATOM 1552 C C . ASP A 1 207 ? -7.061 3.844 13.220 1.00 96.38 207 ASP A C 1
ATOM 1554 O O . ASP A 1 207 ? -7.312 2.641 13.075 1.00 96.38 207 ASP A O 1
ATOM 1558 N N . ILE A 1 208 ? -6.653 4.614 12.217 1.00 97.75 208 ILE A N 1
ATOM 1559 C CA . ILE A 1 208 ? -6.343 4.100 10.888 1.00 97.75 208 ILE A CA 1
ATOM 1560 C C . ILE A 1 208 ? -4.842 3.875 10.832 1.00 97.75 208 ILE A C 1
ATOM 1562 O O . ILE A 1 208 ? -4.073 4.823 10.924 1.00 97.75 208 ILE A O 1
ATOM 1566 N N . VAL A 1 209 ? -4.418 2.638 10.625 1.00 97.69 209 VAL A N 1
ATOM 1567 C CA . VAL A 1 209 ? -3.012 2.245 10.671 1.00 97.69 209 VAL A CA 1
ATOM 1568 C C . VAL A 1 209 ? -2.613 1.617 9.345 1.00 97.69 209 VAL A C 1
ATOM 1570 O O . VAL A 1 209 ? -3.249 0.673 8.883 1.00 97.69 209 VAL A O 1
ATOM 1573 N N . VAL A 1 210 ? -1.553 2.125 8.728 1.00 97.56 210 VAL A N 1
ATOM 1574 C CA . VAL A 1 210 ? -1.020 1.611 7.463 1.00 97.56 210 VAL A CA 1
ATOM 1575 C C . VAL A 1 210 ? 0.171 0.690 7.704 1.00 97.56 210 VAL A C 1
ATOM 1577 O O . VAL A 1 210 ? 1.003 0.961 8.575 1.00 97.56 210 VAL A O 1
ATOM 1580 N N . HIS A 1 211 ? 0.252 -0.391 6.929 1.00 96.06 211 HIS A N 1
ATOM 1581 C CA . HIS A 1 211 ? 1.436 -1.237 6.871 1.00 96.06 211 HIS A CA 1
ATOM 1582 C C . HIS A 1 211 ? 2.492 -0.618 5.955 1.00 96.06 211 HIS A C 1
ATOM 1584 O O . HIS A 1 211 ? 2.204 -0.244 4.816 1.00 96.06 211 HIS A O 1
ATOM 1590 N N . LEU A 1 212 ? 3.725 -0.537 6.443 1.00 95.19 212 LEU A N 1
ATOM 1591 C CA . LEU A 1 212 ? 4.884 -0.126 5.668 1.00 95.19 212 LEU A CA 1
ATOM 1592 C C . LEU A 1 212 ? 5.784 -1.340 5.450 1.00 95.19 212 LEU A C 1
ATOM 1594 O O . LEU A 1 212 ? 6.251 -1.923 6.436 1.00 95.19 212 LEU A O 1
ATOM 1598 N N . PRO A 1 213 ? 6.044 -1.719 4.188 1.00 92.75 213 PRO A N 1
ATOM 1599 C CA . PRO A 1 213 ? 6.864 -2.875 3.898 1.00 92.75 213 PRO A CA 1
ATOM 1600 C C . PRO A 1 213 ? 8.321 -2.622 4.290 1.00 92.75 213 PRO A C 1
ATOM 1602 O O . PRO A 1 213 ? 8.855 -1.521 4.163 1.00 92.75 213 PRO A O 1
ATOM 1605 N N . SER A 1 214 ? 8.999 -3.690 4.692 1.00 88.69 214 SER A N 1
ATOM 1606 C CA . SER A 1 214 ? 10.439 -3.720 4.967 1.00 88.69 214 SER A CA 1
ATOM 1607 C C . SER A 1 214 ? 11.312 -3.276 3.792 1.00 88.69 214 SER A C 1
ATOM 1609 O O . SER A 1 214 ? 12.448 -2.854 3.996 1.00 88.69 214 SER A O 1
ATOM 1611 N N . HIS A 1 215 ? 10.831 -3.428 2.558 1.00 88.06 215 HIS A N 1
ATOM 1612 C CA . HIS A 1 215 ? 11.552 -3.094 1.333 1.00 88.06 215 HIS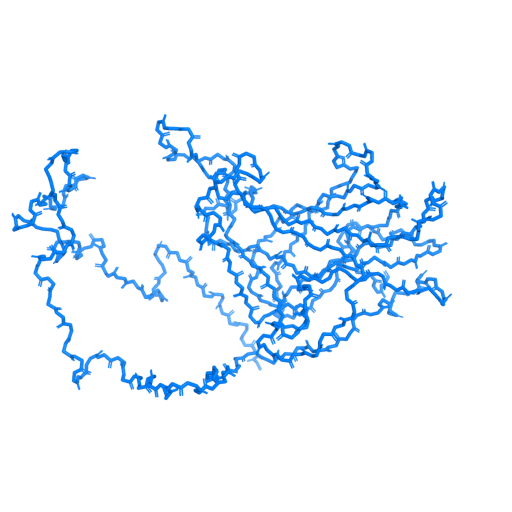 A CA 1
ATOM 1613 C C . HIS A 1 215 ? 10.587 -2.952 0.149 1.00 88.06 215 HIS A C 1
ATOM 1615 O O . HIS A 1 215 ? 9.435 -3.365 0.223 1.00 88.06 215 HIS A O 1
ATOM 1621 N N . GLY A 1 216 ? 11.069 -2.392 -0.965 1.00 86.19 216 GLY A N 1
ATOM 1622 C CA . GLY A 1 216 ? 10.263 -2.201 -2.180 1.00 86.19 216 GLY 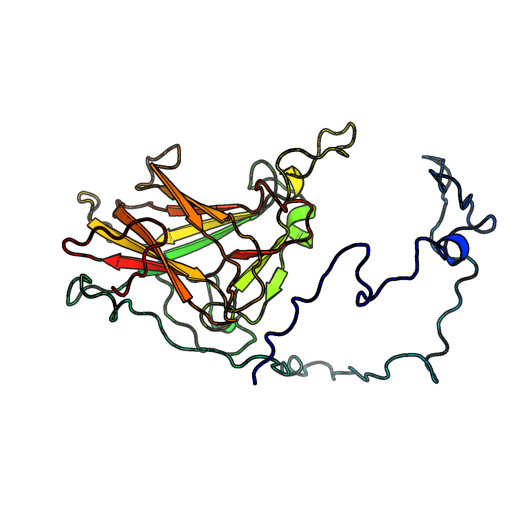A CA 1
ATOM 1623 C C . GLY A 1 216 ? 9.404 -0.934 -2.181 1.00 86.19 216 GLY A C 1
ATOM 1624 O O . GLY A 1 216 ? 8.669 -0.703 -3.134 1.00 86.19 216 GLY A O 1
ATOM 1625 N N . ALA A 1 217 ? 9.518 -0.108 -1.139 1.00 89.69 217 ALA A N 1
ATOM 1626 C CA . ALA A 1 217 ? 8.995 1.248 -1.083 1.00 89.69 217 ALA A CA 1
ATOM 1627 C C . ALA A 1 217 ? 10.121 2.177 -0.622 1.00 89.69 217 ALA A C 1
ATOM 1629 O O . ALA A 1 217 ? 10.785 1.894 0.374 1.00 89.69 217 ALA A O 1
ATOM 1630 N N . GLY A 1 218 ? 10.361 3.255 -1.363 1.00 89.69 218 GLY A N 1
ATOM 1631 C CA . GLY A 1 218 ? 11.411 4.233 -1.059 1.00 89.69 218 GLY A CA 1
ATOM 1632 C C . GLY A 1 218 ? 10.907 5.671 -1.036 1.00 89.69 218 GLY A C 1
ATOM 1633 O O . GLY A 1 218 ? 11.683 6.594 -0.798 1.00 89.69 218 GLY A O 1
ATOM 1634 N N . TYR A 1 219 ? 9.620 5.895 -1.310 1.00 93.69 219 TYR A N 1
ATOM 1635 C CA . TYR A 1 219 ? 9.089 7.243 -1.389 1.00 93.69 219 TYR A CA 1
ATOM 1636 C C . TYR A 1 219 ? 8.882 7.865 -0.004 1.00 93.69 219 TYR A C 1
ATOM 1638 O O . TYR A 1 219 ? 8.078 7.406 0.810 1.00 93.69 219 TYR A O 1
ATOM 1646 N N . GLY A 1 220 ? 9.597 8.963 0.245 1.00 92.88 220 GLY A N 1
ATOM 1647 C CA . GLY A 1 220 ? 9.619 9.634 1.544 1.00 92.88 220 GLY A CA 1
ATOM 1648 C C . GLY A 1 220 ? 8.455 10.580 1.835 1.00 92.88 220 GLY A C 1
ATOM 1649 O O . GLY A 1 220 ? 8.456 11.243 2.872 1.00 92.88 220 GLY A O 1
ATOM 1650 N N . SER A 1 221 ? 7.500 10.729 0.919 1.00 93.81 221 SER A N 1
ATOM 1651 C CA . SER A 1 221 ? 6.407 11.706 1.041 1.00 93.81 221 SER A CA 1
ATOM 1652 C C . SER A 1 221 ? 5.110 11.188 0.422 1.00 93.81 221 SER A C 1
ATOM 1654 O O . SER A 1 221 ? 4.498 11.849 -0.407 1.00 93.81 221 SER A O 1
ATOM 1656 N N . ALA A 1 222 ? 4.717 9.971 0.796 1.00 95.62 222 ALA A N 1
ATOM 1657 C CA . ALA A 1 222 ? 3.492 9.336 0.333 1.00 95.62 222 ALA A CA 1
ATOM 1658 C C . ALA A 1 222 ? 2.260 9.993 0.982 1.00 95.62 222 ALA A C 1
ATOM 1660 O O . ALA A 1 222 ? 2.055 9.864 2.189 1.00 95.62 222 ALA A O 1
ATOM 1661 N N . ASP A 1 223 ? 1.441 10.681 0.184 1.00 96.00 223 ASP A N 1
ATOM 1662 C CA . ASP A 1 223 ? 0.253 11.395 0.663 1.00 96.00 223 ASP A CA 1
ATOM 1663 C C . ASP A 1 223 ? -0.964 10.457 0.750 1.00 96.00 223 ASP A C 1
ATOM 1665 O O . ASP A 1 223 ? -1.563 10.079 -0.266 1.00 96.00 223 ASP A O 1
ATOM 1669 N N . TYR A 1 224 ? -1.351 10.097 1.974 1.00 98.25 224 TYR A N 1
ATOM 1670 C CA . TYR A 1 224 ? -2.575 9.354 2.261 1.00 98.25 224 TYR A CA 1
ATOM 1671 C C . TYR A 1 224 ? -3.736 10.312 2.505 1.00 98.25 224 TYR A C 1
ATOM 1673 O O . TYR A 1 224 ? -3.678 11.178 3.376 1.00 98.25 224 TYR A O 1
ATOM 1681 N N . PHE A 1 225 ? -4.829 10.112 1.776 1.00 98.31 225 PHE A N 1
ATOM 1682 C CA . PHE A 1 225 ? -6.043 10.916 1.877 1.00 98.31 225 PHE A CA 1
ATOM 1683 C C . PHE A 1 225 ? -7.156 10.113 2.544 1.00 98.31 225 PHE A C 1
ATOM 1685 O O . PHE A 1 225 ? -7.606 9.103 1.998 1.00 98.31 225 PHE A O 1
ATOM 1692 N N . VAL A 1 226 ? -7.625 10.573 3.700 1.00 98.50 226 VAL A N 1
ATOM 1693 C CA . VAL A 1 226 ? -8.692 9.930 4.475 1.00 98.50 226 VAL A CA 1
ATOM 1694 C C . VAL A 1 226 ? -10.013 10.646 4.216 1.00 98.50 226 VAL A C 1
ATOM 1696 O O . VAL A 1 226 ? -10.092 11.874 4.215 1.00 98.50 226 VAL A O 1
ATOM 1699 N N . PHE A 1 227 ? -11.059 9.861 3.991 1.00 98.31 227 PHE A N 1
ATOM 1700 C CA . PHE A 1 227 ? -12.431 10.318 3.823 1.00 98.31 227 PHE A CA 1
ATOM 1701 C C . PHE A 1 227 ? -13.287 9.634 4.885 1.00 98.31 227 PHE A C 1
ATOM 1703 O O . PHE A 1 227 ? -13.367 8.403 4.909 1.00 98.31 227 PHE A O 1
ATOM 1710 N N . ASP A 1 228 ? -13.972 10.418 5.708 1.00 95.62 228 ASP A N 1
ATOM 1711 C CA . ASP A 1 228 ? -14.706 9.921 6.876 1.00 95.62 228 ASP A CA 1
ATOM 1712 C C . ASP A 1 228 ? -16.027 9.237 6.489 1.00 95.62 228 ASP A C 1
ATOM 1714 O O . ASP A 1 228 ? -16.638 8.551 7.308 1.00 95.62 228 ASP A O 1
ATOM 1718 N N . SER A 1 229 ? -16.510 9.423 5.251 1.00 93.81 229 SER A N 1
ATOM 1719 C CA . SER A 1 229 ? -17.784 8.858 4.788 1.00 93.81 229 SER A CA 1
ATOM 1720 C C . SER A 1 229 ? -17.918 8.757 3.260 1.00 93.81 229 SER A C 1
ATOM 1722 O O . SER A 1 229 ? -17.174 9.375 2.489 1.00 93.81 229 SER A O 1
ATOM 1724 N N . TYR A 1 230 ? -18.971 8.066 2.799 1.00 89.50 230 TYR A N 1
ATOM 1725 C CA . TYR A 1 230 ? -19.352 8.053 1.378 1.00 89.50 230 TYR A CA 1
ATOM 1726 C C . TYR A 1 230 ? -19.771 9.434 0.835 1.00 89.50 230 TYR A C 1
ATOM 1728 O O . TYR A 1 230 ? -19.789 9.633 -0.381 1.00 89.50 230 TYR A O 1
ATOM 1736 N N . GLN A 1 231 ? -20.146 10.376 1.708 1.00 88.88 231 GLN A N 1
ATOM 1737 C CA . GLN A 1 231 ? -20.594 11.718 1.318 1.00 88.88 231 GLN A CA 1
ATOM 1738 C C . GLN A 1 231 ? -19.425 12.681 1.080 1.00 88.88 231 GLN A C 1
ATOM 1740 O O . GLN A 1 231 ? -19.610 13.711 0.425 1.00 88.88 231 GLN A O 1
ATOM 1745 N N . SER A 1 232 ? -18.232 12.351 1.584 1.00 91.31 232 SER A N 1
ATOM 1746 C CA . SER A 1 232 ? -17.033 13.176 1.460 1.00 91.31 232 SER A CA 1
ATOM 1747 C C . SER A 1 232 ? -16.599 13.280 -0.008 1.00 91.31 232 SER A C 1
ATOM 1749 O O . SER A 1 232 ? -16.209 12.290 -0.640 1.00 91.31 232 SER A O 1
ATOM 1751 N N . GLN A 1 233 ? -16.696 14.495 -0.561 1.00 90.31 233 GLN A N 1
ATOM 1752 C CA . GLN A 1 233 ? -16.341 14.814 -1.955 1.00 90.31 233 GLN A CA 1
ATOM 1753 C C . GLN A 1 233 ? -14.851 15.143 -2.135 1.00 90.31 233 GLN A C 1
ATOM 1755 O O . GLN A 1 233 ? -14.326 15.036 -3.240 1.00 90.31 233 GLN A O 1
ATOM 1760 N N . SER A 1 234 ? -14.180 15.529 -1.054 1.00 94.44 234 SER A N 1
ATOM 1761 C CA . SER A 1 234 ? -12.736 15.742 -0.948 1.00 94.44 234 SER A CA 1
ATOM 1762 C C . SER A 1 234 ? -12.224 15.009 0.286 1.00 94.44 234 SER A C 1
ATOM 1764 O O . SER A 1 234 ? -13.034 14.610 1.122 1.00 94.44 234 SER A O 1
ATOM 1766 N N . ALA A 1 235 ? -10.907 14.821 0.376 1.00 96.50 235 ALA A N 1
ATOM 1767 C CA . ALA A 1 235 ? -10.292 14.272 1.576 1.00 96.50 235 ALA A CA 1
ATOM 1768 C C . ALA A 1 235 ? -10.675 15.143 2.781 1.00 96.50 235 ALA A C 1
ATOM 1770 O O . ALA A 1 235 ? -10.634 16.37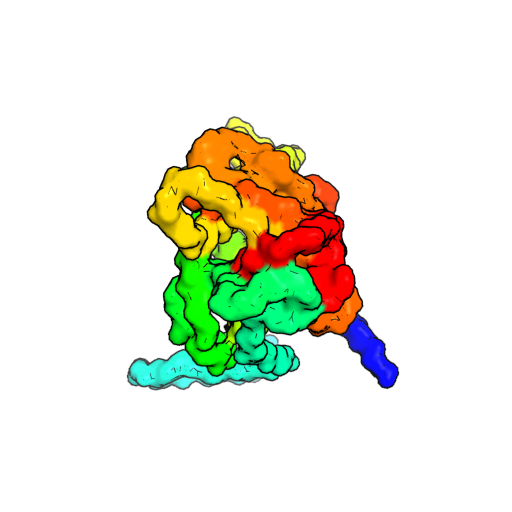4 2.685 1.00 96.50 235 ALA A O 1
ATOM 1771 N N . ASP A 1 236 ? -11.085 14.501 3.869 1.00 97.88 236 ASP A N 1
ATOM 1772 C CA . ASP A 1 236 ? -11.355 15.160 5.146 1.00 97.88 236 ASP A CA 1
ATOM 1773 C C . ASP A 1 236 ? -10.039 15.368 5.907 1.00 97.88 236 ASP A C 1
ATOM 1775 O O . ASP A 1 236 ? -9.848 16.406 6.543 1.00 97.88 236 ASP A O 1
ATOM 1779 N N . HIS A 1 237 ? -9.102 14.423 5.747 1.00 97.75 237 HIS A N 1
ATOM 1780 C CA . HIS A 1 237 ? -7.769 14.465 6.346 1.00 97.75 237 HIS A CA 1
ATOM 1781 C C . HIS A 1 237 ? -6.697 14.017 5.352 1.00 97.75 237 HIS A C 1
ATOM 1783 O O . HIS A 1 237 ? -6.957 13.266 4.410 1.00 97.75 237 HIS A O 1
ATOM 1789 N N . GLU A 1 238 ? -5.476 14.479 5.585 1.00 97.44 238 GLU A N 1
ATOM 1790 C CA . GLU A 1 238 ? -4.292 14.136 4.804 1.00 97.44 238 GLU A CA 1
ATOM 1791 C C . GLU A 1 238 ? -3.160 13.786 5.768 1.00 97.44 238 GLU A C 1
ATOM 1793 O O . GLU A 1 238 ? -2.932 14.498 6.751 1.00 97.44 238 GLU A O 1
ATOM 1798 N N . CYS A 1 239 ? -2.464 12.687 5.491 1.00 97.75 239 CYS A N 1
ATOM 1799 C CA . CYS A 1 239 ? -1.312 12.241 6.254 1.00 97.75 239 CYS A CA 1
ATOM 1800 C C . CYS A 1 239 ? -0.178 11.856 5.305 1.00 97.75 239 CYS A C 1
ATOM 1802 O O . CYS A 1 239 ? -0.313 10.946 4.491 1.00 97.75 239 CYS A O 1
ATOM 1804 N N . VAL A 1 240 ? 0.947 12.558 5.416 1.00 96.81 240 VAL A N 1
ATOM 1805 C CA . VAL A 1 240 ? 2.145 12.277 4.620 1.00 96.81 240 VAL A CA 1
ATOM 1806 C C . VAL A 1 240 ? 2.969 11.236 5.358 1.00 96.81 240 VAL A C 1
ATOM 1808 O O . VAL A 1 240 ? 3.340 11.473 6.503 1.00 96.81 240 VAL A O 1
ATOM 1811 N N . ILE A 1 241 ? 3.288 10.110 4.732 1.00 95.81 241 ILE A N 1
ATOM 1812 C CA . ILE A 1 241 ? 4.086 9.036 5.333 1.00 95.81 241 ILE A CA 1
ATOM 1813 C C . ILE A 1 241 ? 5.397 8.862 4.568 1.00 95.81 241 ILE A C 1
ATOM 1815 O O . ILE A 1 241 ? 5.434 8.898 3.339 1.00 95.81 241 ILE A O 1
ATOM 1819 N N . ASN A 1 242 ? 6.483 8.640 5.304 1.00 94.00 242 ASN A N 1
ATOM 1820 C CA . ASN A 1 242 ? 7.722 8.143 4.724 1.00 94.00 242 ASN A CA 1
ATOM 1821 C C . ASN A 1 242 ? 7.644 6.611 4.631 1.00 94.00 242 ASN A C 1
ATOM 1823 O O . ASN A 1 242 ? 7.630 5.952 5.669 1.00 94.00 242 ASN A O 1
ATOM 1827 N N . GLN A 1 243 ? 7.582 6.059 3.416 1.00 93.81 243 GLN A N 1
ATOM 1828 C CA . GLN A 1 243 ? 7.566 4.606 3.208 1.00 93.81 243 GLN A CA 1
ATOM 1829 C C . GLN A 1 243 ? 8.967 3.982 3.129 1.00 93.81 243 GLN A C 1
ATOM 1831 O O . GLN A 1 243 ? 9.074 2.763 3.050 1.00 93.81 243 GLN A O 1
ATOM 1836 N N . ASP A 1 244 ? 10.034 4.786 3.158 1.00 89.81 244 ASP A N 1
ATOM 1837 C CA . ASP A 1 244 ? 11.411 4.292 3.192 1.00 89.81 244 ASP A CA 1
ATOM 1838 C C . ASP A 1 244 ? 11.720 3.676 4.568 1.00 89.81 244 ASP A C 1
ATOM 1840 O O . ASP A 1 244 ? 12.026 4.374 5.546 1.00 89.81 244 ASP A O 1
ATOM 1844 N N . SER A 1 245 ? 11.611 2.347 4.655 1.00 79.06 245 SER A N 1
ATOM 1845 C CA . SER A 1 245 ? 11.951 1.585 5.858 1.00 79.06 245 SER A CA 1
ATOM 1846 C C . SER A 1 245 ? 13.465 1.598 6.092 1.00 79.06 245 SER A C 1
ATOM 1848 O O . SER A 1 245 ? 14.228 0.767 5.598 1.00 79.06 245 SER A O 1
ATOM 1850 N N . SER A 1 246 ? 13.918 2.564 6.895 1.00 69.88 246 SER A N 1
ATOM 1851 C CA . SER A 1 246 ? 15.347 2.788 7.160 1.00 69.88 246 SER A CA 1
ATOM 1852 C C . SER A 1 246 ? 16.079 1.627 7.854 1.00 69.88 246 SER A C 1
ATOM 1854 O O . SER A 1 246 ? 17.311 1.559 7.800 1.00 69.88 246 SER A O 1
ATOM 1856 N N . ASP A 1 247 ? 15.357 0.720 8.517 1.00 78.81 247 ASP A N 1
ATOM 1857 C CA . ASP A 1 247 ? 15.923 -0.447 9.201 1.00 78.81 247 ASP A CA 1
ATOM 1858 C C . ASP A 1 247 ? 15.674 -1.774 8.467 1.00 78.81 247 ASP A C 1
ATOM 1860 O O . ASP A 1 247 ? 16.188 -2.814 8.896 1.00 78.81 247 ASP A O 1
ATOM 1864 N N . GLY A 1 248 ? 14.969 -1.729 7.331 1.00 81.06 248 GLY A N 1
ATOM 1865 C CA . GLY A 1 248 ? 14.637 -2.898 6.528 1.00 81.06 248 GLY A CA 1
ATOM 1866 C C . GLY A 1 248 ? 13.633 -3.829 7.204 1.00 81.06 248 GLY A C 1
ATOM 1867 O O . GLY A 1 248 ? 13.693 -5.039 6.980 1.00 81.06 248 GLY A O 1
ATOM 1868 N N . SER A 1 249 ? 12.770 -3.301 8.077 1.00 85.75 249 SER A N 1
ATOM 1869 C CA . SER A 1 249 ? 11.736 -4.062 8.779 1.00 85.75 249 SER A CA 1
ATOM 1870 C C . SER A 1 249 ? 10.330 -3.565 8.456 1.00 85.75 249 SER A C 1
ATOM 1872 O O . SER A 1 249 ? 10.121 -2.394 8.130 1.00 85.75 249 SER A O 1
ATOM 1874 N N . ASP A 1 250 ? 9.372 -4.489 8.500 1.00 89.88 250 ASP A N 1
ATOM 1875 C CA . ASP A 1 250 ? 7.959 -4.168 8.357 1.00 89.88 250 ASP A CA 1
ATOM 1876 C C . ASP A 1 250 ? 7.495 -3.373 9.581 1.00 89.88 250 ASP A C 1
ATOM 1878 O O . ASP A 1 250 ? 7.886 -3.660 10.720 1.00 89.88 250 ASP A O 1
ATOM 1882 N N . SER A 1 251 ? 6.658 -2.365 9.362 1.00 92.19 251 SER A N 1
ATOM 1883 C CA . SER A 1 251 ? 6.161 -1.522 10.447 1.00 92.19 251 SER A CA 1
ATOM 1884 C C . SER A 1 251 ? 4.719 -1.091 10.227 1.00 92.19 251 SER A C 1
ATOM 1886 O O . SER A 1 251 ? 4.178 -1.177 9.130 1.00 92.19 251 SER A O 1
ATOM 1888 N N . TRP A 1 252 ? 4.088 -0.643 11.308 1.00 94.50 252 TRP A N 1
ATOM 1889 C CA . TRP A 1 252 ? 2.727 -0.126 11.307 1.00 94.50 252 TRP A CA 1
ATOM 1890 C C . TRP A 1 252 ? 2.753 1.305 11.820 1.00 94.50 252 TRP A C 1
ATOM 1892 O O . TRP A 1 252 ? 3.374 1.577 12.851 1.00 94.50 252 TRP A O 1
ATOM 1902 N N . VAL A 1 253 ? 2.092 2.209 11.105 1.00 95.81 253 VAL A N 1
ATOM 1903 C CA . VAL A 1 253 ? 2.097 3.645 11.408 1.00 95.81 253 VAL A CA 1
ATOM 1904 C C . VAL A 1 253 ? 0.676 4.187 11.351 1.00 95.81 253 VAL A C 1
ATOM 1906 O O . VAL A 1 253 ? -0.073 3.857 10.432 1.00 95.81 253 VAL A O 1
ATOM 1909 N N . SER A 1 254 ? 0.296 5.016 12.323 1.00 97.31 254 SER A N 1
ATOM 1910 C CA . SER A 1 254 ? -1.017 5.659 12.333 1.00 97.31 254 SER A CA 1
ATOM 1911 C C . SER A 1 254 ? -1.097 6.750 11.258 1.00 97.31 254 SER A C 1
ATOM 1913 O O . SER A 1 254 ? -0.217 7.604 11.122 1.00 97.31 254 SER A O 1
ATOM 1915 N N . LEU A 1 255 ? -2.174 6.723 10.478 1.00 98.12 255 LEU A N 1
ATOM 1916 C CA . LEU A 1 255 ? -2.636 7.824 9.634 1.00 98.12 255 LEU A CA 1
ATOM 1917 C C . LEU A 1 255 ? -3.472 8.829 10.438 1.00 98.12 255 LEU A C 1
ATOM 1919 O O . LEU A 1 255 ? -3.642 9.967 10.002 1.00 98.12 255 LEU A O 1
ATOM 1923 N N . GLY A 1 256 ? -3.966 8.410 11.602 1.00 96.56 256 GLY A N 1
ATOM 1924 C CA . GLY A 1 256 ? -4.682 9.222 12.569 1.00 96.56 256 GLY A CA 1
ATOM 1925 C C . GLY A 1 256 ? -5.947 8.552 13.106 1.00 96.56 256 GLY A C 1
ATOM 1926 O O . GLY A 1 256 ? -6.489 7.606 12.529 1.00 96.56 256 GLY A O 1
ATOM 1927 N N . HIS A 1 257 ? -6.436 9.118 14.206 1.00 95.81 257 HIS A N 1
ATOM 1928 C CA . HIS A 1 257 ? -7.689 8.754 14.854 1.00 95.81 257 HIS A CA 1
ATOM 1929 C C . HIS A 1 257 ? -8.866 9.588 14.335 1.00 95.81 257 HIS A C 1
ATOM 1931 O O . HIS A 1 257 ? -8.896 10.812 14.514 1.00 95.81 257 HIS A O 1
ATOM 1937 N N . TYR A 1 258 ? -9.880 8.928 13.774 1.00 95.19 258 TYR A N 1
ATOM 1938 C CA . TYR A 1 258 ? -11.020 9.595 13.143 1.00 95.19 258 TYR A CA 1
ATOM 1939 C C . TYR A 1 258 ? -12.358 8.926 13.446 1.00 95.19 258 TYR A C 1
ATOM 1941 O O . TYR A 1 258 ? -12.445 7.740 13.760 1.00 95.19 258 TYR A O 1
ATOM 1949 N N . SER A 1 259 ? -13.425 9.716 13.321 1.00 94.00 259 SER A N 1
ATOM 1950 C CA . SER A 1 259 ? -14.799 9.243 13.470 1.00 94.00 259 SER A CA 1
ATOM 1951 C C . SER A 1 259 ? -15.356 8.868 12.099 1.00 94.00 259 SER A C 1
ATOM 1953 O O . SER A 1 259 ? -15.704 9.737 11.297 1.00 94.00 259 SER A O 1
ATOM 1955 N N . LEU A 1 260 ? -15.410 7.570 11.817 1.00 94.06 260 LEU A N 1
ATOM 1956 C CA . LEU A 1 260 ? -15.739 7.037 10.501 1.00 94.06 260 LEU A CA 1
ATOM 1957 C C . LEU A 1 260 ? -17.207 6.616 10.415 1.00 94.06 260 LEU A C 1
ATOM 1959 O O . LEU A 1 260 ? -17.781 6.065 11.353 1.00 94.06 260 LEU A O 1
ATOM 1963 N N . HIS A 1 261 ? -17.797 6.851 9.248 1.00 92.94 261 HIS A N 1
ATOM 1964 C CA . HIS A 1 261 ? -19.141 6.423 8.869 1.00 92.94 261 HIS A CA 1
ATOM 1965 C C . HIS A 1 261 ? -19.068 5.424 7.706 1.00 92.94 261 HIS A C 1
ATOM 1967 O O . HIS A 1 261 ? -18.070 5.405 6.978 1.00 92.94 261 HIS A O 1
ATOM 1973 N N . PRO A 1 262 ? -20.133 4.639 7.444 1.00 90.75 262 PRO A N 1
ATOM 1974 C CA . PRO A 1 262 ? -20.180 3.750 6.287 1.00 90.75 262 PRO A CA 1
ATOM 1975 C C . PRO A 1 262 ? -19.732 4.429 4.980 1.00 90.75 262 PRO A C 1
ATOM 1977 O O . PRO A 1 262 ? -20.135 5.550 4.649 1.00 90.75 262 PRO A O 1
ATOM 1980 N N . GLY A 1 263 ? -18.862 3.742 4.237 1.00 91.25 263 GLY A N 1
ATOM 1981 C CA . GLY A 1 263 ? -18.231 4.247 3.014 1.00 91.25 263 GLY A CA 1
ATOM 1982 C C . GLY A 1 263 ? -17.068 5.222 3.224 1.00 91.25 263 GLY A C 1
ATOM 1983 O O . GLY A 1 263 ? -16.639 5.863 2.257 1.00 91.25 263 GLY A O 1
ATOM 1984 N N . ALA A 1 264 ? -16.551 5.324 4.453 1.00 96.12 264 ALA A N 1
ATOM 1985 C CA . ALA A 1 264 ? -15.208 5.831 4.706 1.00 96.12 264 ALA A CA 1
ATOM 1986 C C . ALA A 1 264 ? -14.177 5.116 3.822 1.00 96.12 264 ALA A C 1
ATOM 1988 O O . ALA A 1 264 ? -14.384 3.974 3.405 1.00 96.12 264 ALA A O 1
ATOM 1989 N N . ARG A 1 265 ? -13.077 5.793 3.498 1.00 97.88 265 ARG A N 1
ATOM 1990 C CA . ARG A 1 265 ? -12.018 5.236 2.645 1.00 97.88 265 ARG A CA 1
ATOM 1991 C C . ARG A 1 265 ? -10.702 5.975 2.825 1.00 97.88 265 ARG A C 1
ATOM 1993 O O . ARG A 1 265 ? -10.692 7.166 3.123 1.00 97.88 265 ARG A O 1
ATOM 2000 N N . VAL A 1 266 ? -9.612 5.278 2.541 1.00 98.69 266 VAL A N 1
ATOM 2001 C CA . VAL A 1 266 ? -8.270 5.850 2.420 1.00 98.69 266 VAL A CA 1
ATOM 2002 C C . VAL A 1 266 ? -7.823 5.737 0.970 1.00 98.69 266 VAL A C 1
ATOM 2004 O O . VAL A 1 266 ? -8.098 4.731 0.315 1.00 98.69 266 VAL A O 1
ATOM 2007 N N . MET A 1 267 ? -7.159 6.765 0.454 1.00 98.25 267 MET A N 1
ATOM 2008 C CA . MET A 1 267 ? -6.626 6.811 -0.905 1.00 98.25 267 MET A CA 1
ATOM 2009 C C . MET A 1 267 ? -5.136 7.137 -0.897 1.00 98.25 267 MET A C 1
ATOM 2011 O O . MET A 1 267 ? -4.702 7.998 -0.139 1.00 98.25 267 MET A O 1
ATOM 2015 N N . LEU A 1 268 ? -4.389 6.495 -1.794 1.00 97.88 268 LEU A N 1
ATOM 2016 C CA . LEU A 1 268 ? -2.976 6.769 -2.060 1.00 97.88 268 LEU A CA 1
ATOM 2017 C C . LEU A 1 268 ? -2.756 6.811 -3.569 1.00 97.88 268 LEU A C 1
ATOM 2019 O O . LEU A 1 268 ? -3.301 5.970 -4.287 1.00 97.88 268 LEU A O 1
ATOM 2023 N N . LYS A 1 269 ? -1.945 7.749 -4.059 1.00 95.44 269 LYS A N 1
ATOM 2024 C CA . LYS A 1 269 ? -1.562 7.818 -5.476 1.00 95.44 269 LYS A CA 1
ATOM 2025 C C . LYS A 1 269 ? -0.052 7.956 -5.652 1.00 95.44 269 LYS A C 1
ATOM 2027 O O . LYS A 1 269 ? 0.603 8.553 -4.806 1.00 95.44 269 LYS A O 1
ATOM 2032 N N . ASN A 1 270 ? 0.474 7.475 -6.776 1.00 93.81 270 ASN A N 1
ATOM 2033 C CA . ASN A 1 270 ? 1.898 7.582 -7.130 1.00 93.81 270 ASN A CA 1
ATOM 2034 C C . ASN A 1 270 ? 2.289 8.926 -7.772 1.00 93.81 270 ASN A C 1
ATOM 2036 O O . ASN A 1 270 ? 3.460 9.156 -8.066 1.00 93.81 270 ASN A O 1
ATOM 2040 N N . ILE A 1 271 ? 1.330 9.825 -8.009 1.00 91.81 271 ILE A N 1
ATOM 2041 C CA . ILE A 1 271 ? 1.630 11.176 -8.488 1.00 91.81 271 ILE A CA 1
ATOM 2042 C C . ILE A 1 271 ? 1.961 12.069 -7.293 1.00 91.81 271 ILE A C 1
ATOM 2044 O O . ILE A 1 271 ? 1.055 12.467 -6.555 1.00 91.81 271 ILE A O 1
ATOM 2048 N N . GLY A 1 272 ? 3.241 12.404 -7.140 1.00 86.25 272 GLY A N 1
ATOM 2049 C CA . GLY A 1 272 ? 3.788 13.078 -5.961 1.00 86.25 272 GLY A CA 1
ATOM 2050 C C . GLY A 1 272 ? 4.827 14.151 -6.294 1.00 86.25 272 GLY A C 1
ATOM 2051 O O . GLY A 1 272 ? 5.192 14.365 -7.446 1.00 86.25 272 GLY A O 1
ATOM 2052 N N . MET A 1 273 ? 5.294 14.874 -5.279 1.00 79.62 273 MET A N 1
ATOM 2053 C CA . MET A 1 273 ? 6.345 15.896 -5.408 1.00 79.62 273 MET A CA 1
ATOM 2054 C C . MET A 1 273 ? 7.685 15.370 -4.861 1.00 79.62 273 MET A C 1
ATOM 2056 O O . MET A 1 273 ? 7.707 14.439 -4.063 1.00 79.62 273 MET A O 1
ATOM 2060 N N . GLY A 1 274 ? 8.814 15.974 -5.244 1.00 77.25 274 GLY A N 1
ATOM 2061 C CA . GLY A 1 274 ? 10.144 15.553 -4.769 1.00 77.25 274 GLY A CA 1
ATOM 2062 C C . GLY A 1 274 ? 10.859 14.640 -5.765 1.00 77.25 274 GLY A C 1
ATOM 2063 O O . GLY A 1 274 ? 10.918 15.001 -6.941 1.00 77.25 274 GLY A O 1
ATOM 2064 N N . ASP A 1 275 ? 11.387 13.500 -5.299 1.00 69.00 275 ASP A N 1
ATOM 2065 C CA . ASP A 1 275 ? 12.104 12.469 -6.085 1.00 69.00 275 ASP A CA 1
ATOM 2066 C C . ASP A 1 275 ? 11.160 11.701 -7.036 1.00 69.00 275 ASP A C 1
ATOM 2068 O O . ASP A 1 275 ? 11.110 10.482 -7.074 1.00 69.00 275 ASP A O 1
ATOM 2072 N N . ALA A 1 276 ? 10.342 12.434 -7.783 1.00 75.75 276 ALA A N 1
ATOM 2073 C CA . ALA A 1 276 ? 9.223 11.941 -8.569 1.00 75.75 276 ALA A CA 1
ATOM 2074 C C . ALA A 1 276 ? 9.587 11.884 -10.068 1.00 75.75 276 ALA A C 1
ATOM 2076 O O . ALA A 1 276 ? 8.867 12.384 -10.932 1.00 75.75 276 ALA A O 1
ATOM 2077 N N . ASP A 1 277 ? 10.764 11.358 -10.388 1.00 77.19 277 ASP A N 1
ATOM 2078 C CA . ASP A 1 277 ? 11.265 11.184 -11.759 1.00 77.19 277 ASP A CA 1
ATOM 2079 C C . ASP A 1 277 ? 11.135 9.736 -12.262 1.00 77.19 277 ASP A C 1
ATOM 2081 O O . ASP A 1 277 ? 11.688 9.386 -13.306 1.00 77.19 277 ASP A O 1
ATOM 2085 N N . GLY A 1 278 ? 10.384 8.906 -11.533 1.00 82.69 278 GLY A N 1
ATOM 2086 C CA . GLY A 1 278 ? 10.217 7.483 -11.799 1.00 82.69 278 GLY A CA 1
ATOM 2087 C C . GLY A 1 278 ? 11.339 6.601 -11.243 1.00 82.69 278 GLY A C 1
ATOM 2088 O O . GLY A 1 278 ? 11.415 5.439 -11.626 1.00 82.69 278 GLY A O 1
ATOM 2089 N N . THR A 1 279 ? 12.234 7.125 -10.394 1.00 83.50 279 THR A N 1
ATOM 2090 C CA . THR A 1 279 ? 13.348 6.343 -9.810 1.00 83.50 279 THR A CA 1
ATOM 2091 C C . THR A 1 279 ? 13.089 5.821 -8.399 1.00 83.50 279 THR A C 1
ATOM 2093 O O . THR A 1 279 ? 13.856 4.990 -7.912 1.00 83.50 279 THR A O 1
ATOM 2096 N N . VAL A 1 280 ? 12.028 6.293 -7.739 1.00 89.81 280 VAL A N 1
ATOM 2097 C CA . VAL A 1 280 ? 11.630 5.843 -6.400 1.00 89.81 280 VAL A CA 1
ATOM 2098 C C . VAL A 1 280 ? 10.277 5.149 -6.446 1.00 89.81 280 VAL A C 1
ATOM 2100 O O . VAL A 1 280 ? 9.390 5.528 -7.216 1.00 89.81 280 VAL A O 1
ATOM 2103 N N . ASP A 1 281 ? 10.126 4.157 -5.576 1.00 94.12 281 ASP A N 1
ATOM 2104 C CA . ASP A 1 281 ? 8.955 3.290 -5.529 1.00 94.12 281 ASP A CA 1
ATOM 2105 C C . ASP A 1 281 ? 7.996 3.698 -4.411 1.00 94.12 281 ASP A C 1
ATOM 2107 O O . ASP A 1 281 ? 8.418 4.082 -3.313 1.00 94.12 281 ASP A O 1
ATOM 2111 N N . ILE A 1 282 ? 6.700 3.561 -4.677 1.00 96.56 282 ILE A N 1
ATOM 2112 C CA . ILE A 1 282 ? 5.616 3.719 -3.705 1.00 96.56 282 ILE A CA 1
ATOM 2113 C C . ILE A 1 282 ? 4.839 2.409 -3.594 1.00 96.56 282 ILE A C 1
ATOM 2115 O O . ILE A 1 282 ? 4.514 1.785 -4.606 1.00 96.56 282 ILE A O 1
ATOM 2119 N N . ALA A 1 283 ? 4.541 1.995 -2.365 1.00 96.88 283 ALA A N 1
ATOM 2120 C CA . ALA A 1 283 ? 3.862 0.735 -2.085 1.00 96.88 283 ALA A CA 1
ATOM 2121 C C . ALA A 1 283 ? 2.390 0.922 -1.724 1.00 96.88 283 ALA A C 1
ATOM 2123 O O . ALA A 1 283 ? 2.014 1.860 -1.014 1.00 96.88 283 ALA A O 1
ATOM 2124 N N . TYR A 1 284 ? 1.588 -0.044 -2.162 1.00 97.62 284 TYR A N 1
ATOM 2125 C CA . TYR A 1 284 ? 0.189 -0.237 -1.820 1.00 97.62 284 TYR A CA 1
ATOM 2126 C C . TYR A 1 284 ? 0.044 -1.621 -1.190 1.00 97.62 284 TYR A C 1
ATOM 2128 O O . TYR A 1 284 ? 0.229 -2.641 -1.853 1.00 97.62 284 TYR A O 1
ATOM 2136 N N . ASP A 1 285 ? -0.271 -1.633 0.095 1.00 95.62 285 ASP A N 1
ATOM 2137 C CA . ASP A 1 285 ? -0.281 -2.833 0.924 1.00 95.62 285 ASP A CA 1
ATOM 2138 C C . ASP A 1 285 ? -1.550 -2.830 1.799 1.00 95.62 285 ASP A C 1
ATOM 2140 O O . ASP A 1 285 ? -2.618 -2.455 1.314 1.00 95.62 285 ASP A O 1
ATOM 2144 N N . ALA A 1 286 ? -1.469 -3.207 3.071 1.00 95.81 286 ALA A N 1
ATOM 2145 C CA . ALA A 1 286 ? -2.599 -3.308 3.976 1.00 95.81 286 ALA A CA 1
ATOM 2146 C C . ALA A 1 286 ? -2.855 -2.040 4.810 1.00 95.81 286 ALA A C 1
ATOM 2148 O O . ALA A 1 286 ? -1.939 -1.319 5.220 1.00 95.81 286 ALA A O 1
ATOM 2149 N N . ILE A 1 287 ? -4.132 -1.811 5.129 1.00 98.06 287 ILE A N 1
ATOM 2150 C CA . ILE A 1 287 ? -4.575 -0.809 6.108 1.00 98.06 287 ILE A CA 1
ATOM 2151 C C . ILE A 1 287 ? -5.497 -1.471 7.131 1.00 98.06 287 ILE A C 1
ATOM 2153 O O . ILE A 1 287 ? -6.470 -2.139 6.775 1.00 98.06 287 ILE A O 1
ATOM 2157 N N . ALA A 1 288 ? -5.217 -1.241 8.409 1.00 96.94 288 ALA A N 1
ATOM 2158 C CA . ALA A 1 288 ? -6.040 -1.655 9.530 1.00 96.94 288 ALA A CA 1
ATOM 2159 C C . ALA A 1 288 ? -6.838 -0.471 10.092 1.00 96.94 288 ALA A C 1
ATOM 2161 O O . ALA A 1 288 ? -6.325 0.632 10.235 1.00 96.94 288 ALA A O 1
ATOM 2162 N N . PHE A 1 289 ? -8.087 -0.721 10.469 1.00 96.56 289 PHE A N 1
ATOM 2163 C CA . PHE A 1 289 ? -8.948 0.220 11.175 1.00 96.56 289 PHE A CA 1
ATOM 2164 C C . PHE A 1 289 ? -9.243 -0.384 12.548 1.00 96.56 289 PHE A C 1
ATOM 2166 O O . PHE A 1 289 ? -9.941 -1.399 12.660 1.00 96.56 289 PHE A O 1
ATOM 2173 N N . ILE A 1 290 ? -8.662 0.201 13.592 1.00 95.06 290 ILE A N 1
ATOM 2174 C CA . ILE A 1 290 ? -8.715 -0.303 14.966 1.00 95.06 290 ILE A CA 1
ATOM 2175 C C . ILE A 1 290 ? -9.795 0.471 15.732 1.00 95.06 290 ILE A C 1
ATOM 2177 O O . ILE A 1 290 ? -9.638 1.673 15.918 1.00 95.06 290 ILE A O 1
ATOM 2181 N N . PRO A 1 291 ? -10.886 -0.171 16.190 1.00 93.75 291 PRO A N 1
ATOM 2182 C CA . PRO A 1 291 ? -11.904 0.511 16.985 1.00 93.75 291 PRO A CA 1
ATOM 2183 C C . PRO A 1 291 ? -11.332 0.964 18.332 1.00 93.75 291 PRO A C 1
ATOM 2185 O O . PRO A 1 291 ? -10.835 0.134 19.100 1.00 93.75 291 PRO A O 1
ATOM 2188 N N . GLU A 1 292 ? -11.461 2.246 18.664 1.00 91.50 292 GLU A N 1
ATOM 2189 C CA . GLU A 1 292 ? -10.869 2.844 19.866 1.00 91.50 292 GLU A CA 1
ATOM 2190 C C . GLU A 1 292 ? -11.885 3.610 20.726 1.00 91.50 292 GLU A C 1
ATOM 2192 O O . GLU A 1 292 ? -12.841 4.216 20.245 1.00 91.50 292 GLU A O 1
ATOM 2197 N N . SER A 1 293 ? -11.643 3.633 22.041 1.00 84.50 293 SER A N 1
ATOM 2198 C CA . SER A 1 293 ? -12.538 4.292 23.013 1.00 84.50 293 SER A CA 1
ATOM 2199 C C . SER A 1 293 ? -12.090 5.681 23.485 1.00 84.50 293 SER A C 1
ATOM 2201 O O . SER A 1 293 ? -12.799 6.297 24.285 1.00 84.50 293 SER A O 1
ATOM 2203 N N . GLY A 1 294 ? -10.956 6.203 23.000 1.00 69.94 294 GLY A N 1
ATOM 2204 C CA . GLY A 1 294 ? -10.534 7.566 23.346 1.00 69.94 294 GLY A CA 1
ATOM 2205 C C . GLY A 1 294 ? -9.057 7.926 23.175 1.00 69.94 294 GLY A C 1
ATOM 2206 O O . GLY A 1 294 ? -8.612 8.819 23.898 1.00 69.94 294 GLY A O 1
ATOM 2207 N N . SER A 1 295 ? -8.303 7.263 22.287 1.00 74.12 295 SER A N 1
ATOM 2208 C CA . SER A 1 295 ? -6.979 7.763 21.883 1.00 74.12 295 SER A CA 1
ATOM 2209 C C . SER A 1 295 ? -7.108 8.938 20.915 1.00 74.12 295 SER A C 1
ATOM 2211 O O . SER A 1 295 ? -8.170 9.179 20.345 1.00 74.12 295 SER A O 1
ATOM 2213 N N . THR A 1 296 ? -6.009 9.659 20.719 1.00 81.75 296 THR A N 1
ATOM 2214 C CA . THR A 1 296 ? -5.833 10.581 19.596 1.00 81.75 296 THR A CA 1
ATOM 2215 C C . THR A 1 296 ? -4.465 10.325 18.977 1.00 81.75 296 THR A C 1
ATOM 2217 O O . THR A 1 296 ? -3.582 11.178 19.092 1.00 81.75 296 THR A O 1
ATOM 2220 N N . HIS A 1 297 ? -4.259 9.147 18.383 1.00 92.56 297 HIS A N 1
ATOM 2221 C CA . HIS A 1 297 ? -3.098 8.960 17.517 1.00 92.56 297 HIS A CA 1
ATOM 2222 C C . HIS A 1 297 ? -3.179 9.987 16.380 1.00 92.56 297 HIS A C 1
ATOM 2224 O O . HIS A 1 297 ? -4.229 10.195 15.760 1.00 92.56 297 HIS A O 1
ATOM 2230 N N . GLY A 1 298 ? -2.090 10.717 16.190 1.00 94.69 298 GLY A N 1
ATOM 2231 C CA . GLY A 1 298 ? -1.885 11.617 15.074 1.00 94.69 298 GLY A CA 1
ATOM 2232 C C . GLY A 1 298 ? -1.242 10.902 13.891 1.00 94.69 298 GLY A C 1
ATOM 2233 O O . GLY A 1 298 ? -0.737 9.787 13.989 1.00 94.69 298 GLY A O 1
ATOM 2234 N N . CYS A 1 299 ? -1.219 11.595 12.758 1.00 96.62 299 CYS A N 1
ATOM 2235 C CA . CYS A 1 299 ? -0.458 11.166 11.593 1.00 96.62 299 CYS A CA 1
ATOM 2236 C C . CYS A 1 299 ? 1.016 10.911 11.962 1.00 96.62 299 CYS A C 1
ATOM 2238 O O . CYS A 1 299 ? 1.653 11.773 12.570 1.00 96.62 299 CYS A O 1
ATOM 2240 N N . GLN A 1 300 ? 1.548 9.764 11.529 1.00 95.31 300 GLN A N 1
ATOM 2241 C CA . GLN A 1 300 ? 2.889 9.235 11.814 1.00 95.31 300 GLN A CA 1
ATOM 2242 C C . GLN A 1 300 ? 3.120 8.697 13.233 1.00 95.31 300 GLN A C 1
ATOM 2244 O O . GLN A 1 300 ? 4.237 8.261 13.531 1.00 95.31 300 GLN A O 1
ATOM 2249 N N . ASP A 1 301 ? 2.111 8.690 14.106 1.00 94.62 301 ASP A N 1
ATOM 2250 C CA . ASP A 1 301 ? 2.289 8.126 15.440 1.00 94.62 301 ASP A CA 1
ATOM 2251 C C . ASP A 1 301 ? 2.490 6.607 15.376 1.00 94.62 301 ASP A C 1
ATOM 2253 O O . ASP A 1 301 ? 2.024 5.906 14.472 1.00 94.62 301 ASP A O 1
ATOM 2257 N N . ASN A 1 302 ? 3.215 6.090 16.366 1.00 90.81 302 ASN A N 1
ATOM 2258 C CA . ASN A 1 302 ? 3.313 4.657 16.573 1.00 90.81 302 ASN A CA 1
ATOM 2259 C C . ASN A 1 302 ? 1.996 4.178 17.211 1.00 90.81 302 ASN A C 1
ATOM 2261 O O . ASN A 1 302 ? 1.739 4.563 18.349 1.00 90.81 302 ASN A O 1
ATOM 2265 N N . PRO A 1 303 ? 1.212 3.309 16.549 1.00 86.50 303 PRO A N 1
ATOM 2266 C CA . PRO A 1 303 ? -0.108 2.882 17.031 1.00 86.50 303 PRO A CA 1
ATOM 2267 C C . PRO A 1 303 ? -0.049 2.022 18.308 1.00 86.50 303 PRO A C 1
ATOM 2269 O O . PRO A 1 303 ? -1.072 1.625 18.857 1.00 86.50 303 PRO A O 1
ATOM 2272 N N . PHE A 1 304 ? 1.151 1.668 18.774 1.00 84.50 304 PHE A N 1
ATOM 2273 C CA . PHE A 1 304 ? 1.363 0.823 19.947 1.00 84.50 304 PHE A CA 1
ATOM 2274 C C . PHE A 1 304 ? 1.781 1.599 21.206 1.00 84.50 304 PHE A C 1
ATOM 2276 O O . PHE A 1 304 ? 2.090 0.957 22.213 1.00 84.50 304 PHE A O 1
ATOM 2283 N N . ASN A 1 305 ? 1.867 2.938 21.168 1.00 73.06 305 ASN A N 1
ATOM 2284 C CA . ASN A 1 305 ? 2.367 3.753 22.288 1.00 73.06 305 ASN A CA 1
ATOM 2285 C C . ASN A 1 305 ? 1.558 5.024 22.552 1.00 73.06 305 ASN A C 1
ATOM 2287 O O . ASN A 1 305 ? 1.414 5.834 21.617 1.00 73.06 305 ASN A O 1
#

Organism: NCBI:txid227318